Protein AF-A0A8J2H704-F1 (afdb_monomer_lite)

Structure (mmCIF, N/CA/C/O backbone):
data_AF-A0A8J2H704-F1
#
_entry.id   AF-A0A8J2H704-F1
#
loop_
_atom_site.group_PDB
_atom_site.id
_atom_site.type_symbol
_atom_site.label_atom_id
_atom_site.label_alt_id
_atom_site.label_comp_id
_atom_site.label_asym_id
_atom_site.label_entity_id
_atom_site.label_seq_id
_atom_site.pdbx_PDB_ins_code
_atom_site.Cartn_x
_atom_site.Cartn_y
_atom_site.Cartn_z
_atom_site.occupancy
_atom_site.B_iso_or_equiv
_atom_site.auth_seq_id
_atom_site.auth_comp_id
_atom_site.auth_asym_id
_atom_site.auth_atom_id
_atom_site.pdbx_PDB_model_num
ATOM 1 N N . MET A 1 1 ? 38.193 16.620 -7.444 1.00 48.66 1 MET A N 1
ATOM 2 C CA . MET A 1 1 ? 36.865 17.197 -7.125 1.00 48.66 1 MET A CA 1
ATOM 3 C C . MET A 1 1 ? 36.560 18.473 -7.947 1.00 48.66 1 MET A C 1
ATOM 5 O O . MET A 1 1 ? 36.090 19.456 -7.398 1.00 48.66 1 MET A O 1
ATOM 9 N N . ARG A 1 2 ? 36.831 18.498 -9.269 1.00 40.69 2 ARG A N 1
ATOM 10 C CA . ARG A 1 2 ? 36.600 19.681 -10.142 1.00 40.69 2 ARG A CA 1
ATOM 11 C C . ARG A 1 2 ? 35.494 19.491 -11.196 1.00 40.69 2 ARG A C 1
ATOM 13 O O . ARG A 1 2 ? 35.100 20.460 -11.827 1.00 40.69 2 ARG A O 1
ATOM 20 N N . LEU A 1 3 ? 34.965 18.273 -11.357 1.00 42.41 3 LEU A N 1
ATOM 21 C CA . LEU A 1 3 ? 34.006 17.936 -12.423 1.00 42.41 3 LEU A CA 1
ATOM 22 C C . LEU A 1 3 ? 32.519 18.011 -12.025 1.00 42.41 3 LEU A C 1
ATOM 24 O O . LEU A 1 3 ? 31.667 17.954 -12.901 1.00 42.41 3 LEU A O 1
ATOM 28 N N . LEU A 1 4 ? 32.181 18.186 -10.742 1.00 45.59 4 LEU A N 1
ATOM 29 C CA . LEU A 1 4 ? 30.785 18.133 -10.265 1.00 45.59 4 LEU A CA 1
ATOM 30 C C . LEU A 1 4 ? 30.057 19.490 -10.209 1.00 45.59 4 LEU A C 1
ATOM 32 O O . LEU A 1 4 ? 28.922 19.548 -9.756 1.00 45.59 4 LEU A O 1
ATOM 36 N N . ILE A 1 5 ? 30.666 20.588 -10.670 1.00 51.19 5 ILE A N 1
ATOM 37 C CA . ILE A 1 5 ? 30.044 21.926 -10.565 1.00 51.19 5 ILE A CA 1
ATOM 38 C C . ILE A 1 5 ? 29.083 22.220 -11.735 1.00 51.19 5 ILE A C 1
ATOM 40 O O . ILE A 1 5 ? 28.232 23.097 -11.619 1.00 51.19 5 ILE A O 1
ATOM 44 N N . TYR A 1 6 ? 29.159 21.477 -12.843 1.00 49.34 6 TYR A N 1
ATOM 45 C CA . TYR A 1 6 ? 28.438 21.829 -14.074 1.00 49.34 6 TYR A CA 1
ATOM 46 C C . TYR A 1 6 ? 26.993 21.320 -14.179 1.00 49.34 6 TYR A C 1
ATOM 48 O O . TYR A 1 6 ? 26.288 21.747 -15.087 1.00 49.34 6 TYR A O 1
ATOM 56 N N . VAL A 1 7 ? 26.531 20.444 -13.282 1.00 50.34 7 VAL A N 1
ATOM 57 C CA . VAL A 1 7 ? 25.248 19.739 -13.486 1.00 50.34 7 VAL A CA 1
ATOM 58 C C . VAL A 1 7 ? 24.021 20.559 -13.047 1.00 50.34 7 VAL A C 1
ATOM 60 O O . VAL A 1 7 ? 22.924 20.297 -13.520 1.00 50.34 7 VAL A O 1
ATOM 63 N N . GLU A 1 8 ? 24.182 21.611 -12.237 1.00 54.09 8 GLU A N 1
ATOM 64 C CA . GLU A 1 8 ? 23.054 22.431 -11.749 1.00 54.09 8 GLU A CA 1
ATOM 65 C C . GLU A 1 8 ? 23.392 23.930 -11.736 1.00 54.09 8 GLU A C 1
ATOM 67 O O . GLU A 1 8 ? 23.569 24.558 -10.682 1.00 54.09 8 GLU A O 1
ATOM 72 N N . ILE A 1 9 ? 23.539 24.518 -12.925 1.00 53.66 9 ILE A N 1
ATOM 73 C CA . ILE A 1 9 ? 23.702 25.965 -13.088 1.00 53.66 9 ILE A CA 1
ATOM 74 C C . ILE A 1 9 ? 22.567 26.485 -13.973 1.00 53.66 9 ILE A C 1
ATOM 76 O O . ILE A 1 9 ? 22.645 26.404 -15.194 1.00 53.66 9 ILE A O 1
ATOM 80 N N . ASP A 1 10 ? 21.549 27.089 -13.359 1.00 64.56 10 ASP A N 1
ATOM 81 C CA . ASP A 1 10 ? 20.417 27.690 -14.085 1.00 64.56 10 ASP A CA 1
ATOM 82 C C . ASP A 1 10 ? 20.804 29.004 -14.800 1.00 64.56 10 ASP A C 1
ATOM 84 O O . ASP A 1 10 ? 20.076 29.510 -15.652 1.00 64.56 10 ASP A O 1
ATOM 88 N N . SER A 1 11 ? 21.961 29.594 -14.462 1.00 80.75 11 SER A N 1
ATOM 89 C CA . SER A 1 11 ? 22.454 30.844 -15.055 1.00 80.75 11 SER A CA 1
ATOM 90 C C . SER A 1 11 ? 23.978 30.984 -14.994 1.00 80.75 11 SER A C 1
ATOM 92 O O . SER A 1 11 ? 24.595 30.820 -13.939 1.00 80.75 11 SER A O 1
ATOM 94 N N . TYR A 1 12 ? 24.596 31.409 -16.100 1.00 78.94 12 TYR A N 1
ATOM 95 C CA . TYR A 1 12 ? 26.045 31.638 -16.230 1.00 78.94 12 TYR A CA 1
ATOM 96 C C . TYR A 1 12 ? 26.646 32.493 -15.094 1.00 78.94 12 TYR A C 1
ATOM 98 O O . TYR A 1 12 ? 27.690 32.156 -14.531 1.00 78.94 12 TYR A O 1
ATOM 106 N N . LYS A 1 13 ? 25.944 33.557 -14.670 1.00 80.50 13 LYS A N 1
ATOM 107 C CA . LYS A 1 13 ? 26.389 34.429 -13.565 1.00 80.50 13 LYS A CA 1
ATOM 108 C C . LYS A 1 13 ? 26.463 33.690 -12.225 1.00 80.50 13 LYS A C 1
ATOM 110 O O . LYS A 1 13 ? 27.313 34.004 -11.393 1.00 80.50 13 LYS A O 1
ATOM 115 N N . GLN A 1 14 ? 25.584 32.716 -11.999 1.00 75.06 14 GLN A N 1
ATOM 116 C CA . GLN A 1 14 ? 25.578 31.902 -10.784 1.00 75.06 14 GLN A CA 1
ATOM 117 C C . GLN A 1 14 ? 26.750 30.916 -10.781 1.00 75.06 14 GLN A C 1
ATOM 119 O O . GLN A 1 14 ? 27.417 30.769 -9.754 1.00 75.06 14 GLN A O 1
ATOM 124 N N . GLY A 1 15 ? 27.054 30.323 -11.941 1.00 81.00 15 GLY A N 1
ATOM 125 C CA . GLY A 1 15 ? 28.234 29.483 -12.144 1.00 81.00 15 GLY A CA 1
ATOM 126 C C . GLY A 1 15 ? 29.530 30.227 -11.828 1.00 81.00 15 GLY A C 1
ATOM 127 O O . GLY A 1 15 ? 30.323 29.762 -11.012 1.00 81.00 15 GLY A O 1
ATOM 128 N N . GLN A 1 16 ? 29.696 31.438 -12.369 1.00 82.81 16 GLN A N 1
ATOM 129 C CA . GLN A 1 16 ? 30.891 32.257 -12.140 1.00 82.81 16 GLN A CA 1
ATOM 130 C C . GLN A 1 16 ? 31.076 32.633 -10.656 1.00 82.81 16 GLN A C 1
ATOM 132 O O . GLN A 1 16 ? 32.191 32.597 -10.139 1.00 82.81 16 GLN A O 1
ATOM 137 N N . ARG A 1 17 ? 29.987 32.920 -9.925 1.00 79.56 17 ARG A N 1
ATOM 138 C CA . ARG A 1 17 ? 30.045 33.189 -8.473 1.00 79.56 17 ARG A CA 1
ATOM 139 C C . ARG A 1 17 ? 30.435 31.956 -7.659 1.00 79.56 17 ARG A C 1
ATOM 141 O O . ARG A 1 17 ? 31.230 32.076 -6.729 1.00 79.56 17 ARG A O 1
ATOM 148 N N . ARG A 1 18 ? 29.874 30.785 -7.984 1.00 78.56 18 ARG A N 1
ATOM 149 C CA . ARG A 1 18 ? 30.200 29.517 -7.305 1.00 78.56 18 ARG A CA 1
ATOM 150 C C . ARG A 1 18 ? 31.652 29.114 -7.560 1.00 78.56 18 ARG A C 1
ATOM 152 O O . ARG A 1 18 ? 32.345 28.742 -6.619 1.00 78.56 18 ARG A O 1
ATOM 159 N N . LEU A 1 19 ? 32.120 29.283 -8.796 1.00 81.31 19 LEU A N 1
ATOM 160 C CA . LEU A 1 19 ? 33.504 29.031 -9.185 1.00 81.31 19 LEU A CA 1
ATOM 161 C C . LEU A 1 19 ? 34.475 29.951 -8.427 1.00 81.31 19 LEU A C 1
ATOM 163 O O . LEU A 1 19 ? 35.407 29.467 -7.792 1.00 81.31 19 LEU A O 1
ATOM 167 N N . ASN A 1 20 ? 34.215 31.262 -8.402 1.00 81.19 20 ASN A N 1
ATOM 168 C CA . ASN A 1 20 ? 35.071 32.213 -7.686 1.00 81.19 20 ASN A CA 1
ATOM 169 C C . ASN A 1 20 ? 35.098 31.957 -6.171 1.00 81.19 20 ASN A C 1
ATOM 171 O O . ASN A 1 20 ? 36.154 32.099 -5.556 1.00 81.19 20 ASN A O 1
ATOM 175 N N . ARG A 1 21 ? 33.980 31.524 -5.567 1.00 77.75 21 ARG A N 1
ATOM 176 C CA . ARG A 1 21 ? 33.944 31.088 -4.158 1.00 77.75 21 ARG A CA 1
ATOM 177 C C . ARG A 1 21 ? 34.797 29.848 -3.905 1.00 77.75 21 ARG A C 1
ATOM 179 O O . ARG A 1 21 ? 35.508 29.808 -2.906 1.00 77.75 21 ARG A O 1
ATOM 186 N N . ALA A 1 22 ? 34.758 28.865 -4.804 1.00 76.44 22 ALA A N 1
ATOM 187 C CA . ALA A 1 22 ? 35.572 27.657 -4.683 1.00 76.44 22 ALA A CA 1
ATOM 188 C C . ALA A 1 22 ? 37.080 27.955 -4.769 1.00 76.44 22 ALA A C 1
ATOM 190 O O . ALA A 1 22 ? 37.869 27.286 -4.115 1.00 76.44 22 ALA A O 1
ATOM 191 N N . PHE A 1 23 ? 37.486 28.976 -5.532 1.00 75.69 23 PHE A N 1
ATOM 192 C CA . PHE A 1 23 ? 38.891 29.393 -5.615 1.00 75.69 23 PHE A CA 1
ATOM 193 C C . PHE A 1 23 ? 39.360 30.272 -4.449 1.00 75.69 23 PHE A C 1
ATOM 195 O O . PHE A 1 23 ? 40.547 30.284 -4.144 1.00 75.69 23 PHE A O 1
ATOM 202 N N . THR A 1 24 ? 38.456 31.006 -3.795 1.00 78.88 24 THR A N 1
ATOM 203 C CA . THR A 1 24 ? 38.806 31.896 -2.670 1.00 78.88 24 THR A CA 1
ATOM 204 C C . THR A 1 24 ? 38.762 31.204 -1.310 1.00 78.88 24 THR A C 1
ATOM 206 O O . THR A 1 24 ? 39.409 31.660 -0.370 1.00 78.88 24 THR A O 1
ATOM 209 N N . THR A 1 25 ? 38.041 30.091 -1.186 1.00 69.81 25 THR A N 1
ATOM 210 C CA . THR A 1 25 ? 37.968 29.317 0.059 1.00 69.81 25 THR A CA 1
ATOM 211 C C . THR A 1 25 ? 39.109 28.299 0.125 1.00 69.81 25 THR A C 1
ATOM 213 O O . THR A 1 25 ? 38.946 27.128 -0.193 1.00 69.81 25 THR A O 1
ATOM 216 N N . LEU A 1 26 ? 40.295 28.763 0.533 1.00 66.94 26 LEU A N 1
ATOM 217 C CA . LEU A 1 26 ? 41.451 27.898 0.822 1.00 66.94 26 LEU A CA 1
ATOM 218 C C . LEU A 1 26 ? 41.234 27.008 2.062 1.00 66.94 26 LEU A C 1
ATOM 220 O O . LEU A 1 26 ? 41.826 25.936 2.145 1.00 66.94 26 LEU A O 1
ATOM 224 N N . ASP A 1 27 ? 40.346 27.410 2.976 1.00 63.44 27 ASP A N 1
ATOM 225 C CA . ASP A 1 27 ? 39.998 26.656 4.183 1.00 63.44 27 ASP A CA 1
ATOM 226 C C . ASP A 1 27 ? 38.586 26.064 4.074 1.00 63.44 27 ASP A C 1
ATOM 228 O O . ASP A 1 27 ? 37.582 26.703 4.401 1.00 63.44 27 ASP A O 1
ATOM 232 N N . VAL A 1 28 ? 38.502 24.810 3.631 1.00 57.78 28 VAL A N 1
ATOM 233 C CA . VAL A 1 28 ? 37.274 24.012 3.719 1.00 57.78 28 VAL A CA 1
ATOM 234 C C . VAL A 1 28 ? 37.191 23.439 5.133 1.00 57.78 28 VAL A C 1
ATOM 236 O O . VAL A 1 28 ? 37.797 22.413 5.435 1.00 57.78 28 VAL A O 1
ATOM 239 N N . LYS A 1 29 ? 36.457 24.107 6.028 1.00 54.91 29 LYS A N 1
ATOM 240 C CA . LYS A 1 29 ? 36.026 23.484 7.286 1.00 54.91 29 LYS A CA 1
ATOM 241 C C . LYS A 1 29 ? 34.839 22.569 6.991 1.00 54.91 29 LYS A C 1
ATOM 243 O O . LYS A 1 29 ? 33.815 23.046 6.506 1.00 54.91 29 LYS A O 1
ATOM 248 N N . SER A 1 30 ? 34.996 21.274 7.269 1.00 51.47 30 SER A N 1
ATOM 249 C CA . SER A 1 30 ? 33.884 20.318 7.288 1.00 51.47 30 SER A CA 1
ATOM 250 C C . SER A 1 30 ? 32.808 20.826 8.249 1.00 51.47 30 SER A C 1
ATOM 252 O O . SER A 1 30 ? 33.123 21.219 9.371 1.00 51.47 30 SER A O 1
ATOM 254 N N . THR A 1 31 ? 31.558 20.870 7.794 1.00 52.06 31 THR A N 1
ATOM 255 C CA . THR A 1 31 ? 30.388 21.201 8.624 1.00 52.06 31 THR A CA 1
ATOM 256 C C . THR A 1 31 ? 29.777 19.980 9.309 1.00 52.06 31 THR A C 1
ATOM 258 O O . THR A 1 31 ? 28.847 20.146 10.089 1.00 52.06 31 THR A O 1
ATOM 261 N N . ASP A 1 32 ? 30.300 18.783 9.044 1.00 50.22 32 ASP A N 1
ATOM 262 C CA . ASP A 1 32 ? 30.025 17.583 9.834 1.00 50.22 32 ASP A CA 1
ATOM 263 C C . ASP A 1 32 ? 31.172 17.414 10.825 1.00 50.22 32 ASP A C 1
ATOM 265 O O . ASP A 1 32 ? 32.263 17.029 10.411 1.00 50.22 32 ASP A O 1
ATOM 269 N N . ASP A 1 33 ? 30.947 17.807 12.079 1.00 44.31 33 ASP A N 1
ATOM 270 C CA . ASP A 1 33 ? 31.524 17.178 13.275 1.00 44.31 33 ASP A CA 1
ATOM 271 C C . ASP A 1 33 ? 30.999 17.908 14.523 1.00 44.31 33 ASP A C 1
ATOM 273 O O . ASP A 1 33 ? 31.658 18.762 15.124 1.00 44.31 33 ASP A O 1
ATOM 277 N N . GLU A 1 34 ? 29.783 17.556 14.948 1.00 52.72 34 GLU A N 1
ATOM 278 C CA . GLU A 1 34 ? 29.491 17.590 16.377 1.00 52.72 34 GLU A CA 1
ATOM 279 C C . GLU A 1 34 ? 30.074 16.315 16.991 1.00 52.72 34 GLU A C 1
ATOM 281 O O . GLU A 1 34 ? 29.683 15.208 16.631 1.00 52.72 34 GLU A O 1
ATOM 286 N N . SER A 1 35 ? 30.990 16.499 17.944 1.00 58.00 35 SER A N 1
ATOM 287 C CA . SER A 1 35 ? 31.656 15.486 18.778 1.00 58.00 35 SER A CA 1
ATOM 288 C C . SER A 1 35 ? 32.906 14.789 18.211 1.00 58.00 35 SER A C 1
ATOM 290 O O . SER A 1 35 ? 32.912 13.601 17.924 1.00 58.00 35 SER A O 1
ATOM 292 N N . ASN A 1 36 ? 34.045 15.491 18.229 1.00 45.62 36 ASN A N 1
ATOM 293 C CA . ASN A 1 36 ? 35.206 15.007 18.993 1.00 45.62 36 ASN A CA 1
ATOM 294 C C . ASN A 1 36 ? 36.306 16.068 19.132 1.00 45.62 36 ASN A C 1
ATOM 296 O O . ASN A 1 36 ? 36.755 16.683 18.166 1.00 45.62 36 ASN A O 1
ATOM 300 N N . LYS A 1 37 ? 36.764 16.263 20.372 1.00 55.12 37 LYS A N 1
ATOM 301 C CA . LYS A 1 37 ? 37.993 16.993 20.693 1.00 55.12 37 LYS A CA 1
ATOM 302 C C . LYS A 1 37 ? 39.166 16.086 20.331 1.00 55.12 37 LYS A C 1
ATOM 304 O O . LYS A 1 37 ? 39.488 15.220 21.124 1.00 55.12 37 LYS A O 1
ATOM 309 N N . ASP A 1 38 ? 39.693 16.236 19.118 1.00 56.41 38 ASP A N 1
ATOM 310 C CA . ASP A 1 38 ? 41.109 16.037 18.754 1.00 56.41 38 ASP A CA 1
ATOM 311 C C . ASP A 1 38 ? 41.276 16.129 17.229 1.00 56.41 38 ASP A C 1
ATOM 313 O O . ASP A 1 38 ? 41.658 15.191 16.532 1.00 56.41 38 ASP A O 1
ATOM 317 N N . THR A 1 39 ? 41.007 17.309 16.667 1.00 48.31 39 THR A N 1
ATOM 318 C CA . THR A 1 39 ? 41.401 17.611 15.286 1.00 48.31 39 THR A CA 1
ATOM 319 C C . THR A 1 39 ? 42.884 17.967 15.254 1.00 48.31 39 THR A C 1
ATOM 321 O O . THR A 1 39 ? 43.260 19.143 15.185 1.00 48.31 39 THR A O 1
ATOM 324 N N . SER A 1 40 ? 43.749 16.953 15.282 1.00 57.00 40 SER A N 1
ATOM 325 C CA . SER A 1 40 ? 45.071 17.122 14.684 1.00 57.00 40 SER A CA 1
ATOM 326 C C . SER A 1 40 ? 44.843 17.454 13.205 1.00 57.00 40 SER A C 1
ATOM 328 O O . SER A 1 40 ? 44.145 16.744 12.483 1.00 57.00 40 SER A O 1
ATOM 330 N N . ARG A 1 41 ? 45.316 18.627 12.774 1.00 51.97 41 ARG A N 1
ATOM 331 C CA . ARG A 1 41 ? 45.163 19.103 11.395 1.00 51.97 41 ARG A CA 1
ATOM 332 C C . ARG A 1 41 ? 45.878 18.125 10.463 1.00 51.97 41 ARG A C 1
ATOM 334 O O . ARG A 1 41 ? 47.086 18.246 10.267 1.00 51.97 41 ARG A O 1
ATOM 341 N N . VAL A 1 42 ? 45.150 17.174 9.883 1.00 58.19 42 VAL A N 1
ATOM 342 C CA . VAL A 1 42 ? 45.677 16.327 8.812 1.00 58.19 42 VAL A CA 1
ATOM 343 C C . VAL A 1 42 ? 45.899 17.238 7.611 1.00 58.19 42 VAL A C 1
ATOM 345 O O . VAL A 1 42 ? 44.960 17.629 6.919 1.00 58.19 42 VAL A O 1
ATOM 348 N N . LYS A 1 43 ? 47.152 17.656 7.402 1.00 63.09 43 LYS A N 1
ATOM 349 C CA . LYS A 1 43 ? 47.522 18.392 6.195 1.00 63.09 43 LYS A CA 1
ATOM 350 C C . LYS A 1 43 ? 47.282 17.467 4.999 1.00 63.09 43 LYS A C 1
ATOM 352 O O . LYS A 1 43 ? 47.708 16.311 5.053 1.00 63.09 43 LYS A O 1
ATOM 357 N N . PRO A 1 44 ? 46.617 17.941 3.934 1.00 58.25 44 PRO A N 1
ATOM 358 C CA . PRO A 1 44 ? 46.403 17.135 2.743 1.00 58.25 44 PRO A CA 1
ATOM 359 C C . PRO A 1 44 ? 47.758 16.654 2.217 1.00 58.25 44 PRO A C 1
ATOM 361 O O . PRO A 1 44 ? 48.664 17.458 1.987 1.00 58.25 44 PRO A O 1
ATOM 364 N N . LYS A 1 45 ? 47.908 15.334 2.066 1.00 76.50 45 LYS A N 1
ATOM 365 C CA . LYS A 1 45 ? 49.103 14.737 1.472 1.00 76.50 45 LYS A CA 1
ATOM 366 C C . LYS A 1 45 ? 49.120 15.122 -0.006 1.00 76.50 45 LYS A C 1
ATOM 368 O O . LYS A 1 45 ? 48.327 14.611 -0.793 1.00 76.50 45 LYS A O 1
ATOM 373 N N . ILE A 1 46 ? 49.987 16.063 -0.366 1.00 77.38 46 ILE A N 1
ATOM 374 C CA . ILE A 1 46 ? 50.238 16.419 -1.762 1.00 77.38 46 ILE A CA 1
ATOM 375 C C . ILE A 1 46 ? 51.073 15.279 -2.342 1.00 77.38 46 ILE A C 1
ATOM 377 O O . ILE A 1 46 ? 52.258 15.167 -2.040 1.00 77.38 46 ILE A O 1
ATOM 381 N N . LEU A 1 47 ? 50.426 14.398 -3.102 1.00 75.31 47 LEU A N 1
ATOM 382 C CA . LEU A 1 47 ? 51.106 13.311 -3.798 1.00 75.31 47 LEU A CA 1
ATOM 383 C C . LEU A 1 47 ? 51.905 13.884 -4.967 1.00 75.31 47 LEU A C 1
ATOM 385 O O . LEU A 1 47 ? 51.423 14.738 -5.714 1.00 75.31 47 LEU A O 1
ATOM 389 N N . SER A 1 48 ? 53.136 13.411 -5.116 1.00 87.94 48 SER A N 1
ATOM 390 C CA . SER A 1 48 ? 53.959 13.725 -6.281 1.00 87.94 48 SER A CA 1
ATOM 391 C C . SER A 1 48 ? 53.395 13.050 -7.537 1.00 87.94 48 SER A C 1
ATOM 393 O O . SER A 1 48 ? 52.743 12.009 -7.454 1.00 87.94 48 SER A O 1
ATOM 395 N N . ASN A 1 49 ? 53.683 13.595 -8.724 1.00 81.75 49 ASN A N 1
ATOM 396 C CA . ASN A 1 49 ? 53.225 13.008 -9.995 1.00 81.75 49 ASN A CA 1
ATOM 397 C C . ASN A 1 49 ? 53.635 11.529 -10.159 1.00 81.75 49 ASN A C 1
ATOM 399 O O . ASN A 1 49 ? 52.927 10.763 -10.804 1.00 81.75 49 ASN A O 1
ATOM 403 N N . VAL A 1 50 ? 54.750 11.121 -9.544 1.00 87.81 50 VAL A N 1
ATOM 404 C CA . VAL A 1 50 ? 55.247 9.736 -9.559 1.00 87.81 50 VAL A CA 1
ATOM 405 C C . VAL A 1 50 ? 54.390 8.814 -8.684 1.00 87.81 50 VAL A C 1
ATOM 407 O O . VAL A 1 50 ? 54.120 7.678 -9.066 1.00 87.81 50 VAL A O 1
ATOM 410 N N . GLU A 1 51 ? 53.930 9.291 -7.526 1.00 84.88 51 GLU A N 1
ATOM 411 C CA . GLU A 1 51 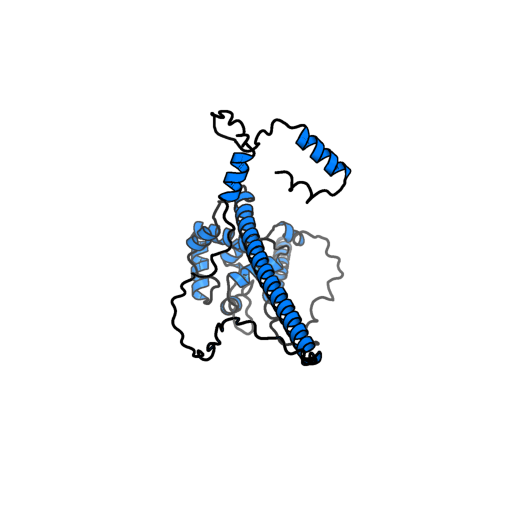? 53.025 8.533 -6.651 1.00 84.88 51 GLU A CA 1
ATOM 412 C C . GLU A 1 51 ? 51.627 8.411 -7.265 1.00 84.88 51 GLU A C 1
ATOM 414 O O . GLU A 1 51 ? 51.026 7.345 -7.196 1.00 84.88 51 GLU A O 1
ATOM 419 N N . VAL A 1 52 ? 51.145 9.459 -7.944 1.00 79.88 52 VAL A N 1
ATOM 420 C CA . VAL A 1 52 ? 49.856 9.426 -8.656 1.00 79.88 52 VAL A CA 1
ATOM 421 C C . VAL A 1 52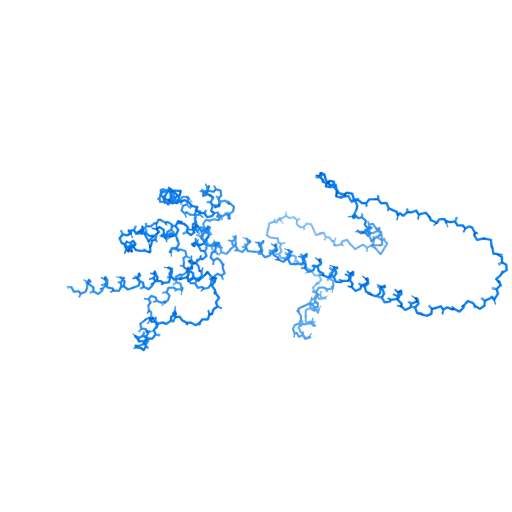 ? 49.875 8.412 -9.803 1.00 79.88 52 VAL A C 1
ATOM 423 O O . VAL A 1 52 ? 48.900 7.688 -9.987 1.00 79.88 52 VAL A O 1
ATOM 426 N N . ALA A 1 53 ? 50.979 8.324 -10.554 1.00 79.75 53 ALA A N 1
ATOM 427 C CA . ALA A 1 53 ? 51.137 7.325 -11.611 1.00 79.75 53 ALA A CA 1
ATOM 428 C C . ALA A 1 53 ? 51.148 5.893 -11.047 1.00 79.75 53 ALA A C 1
ATOM 430 O O . ALA A 1 53 ? 50.455 5.029 -11.571 1.00 79.75 53 ALA A O 1
ATOM 431 N N . LYS A 1 54 ? 51.846 5.660 -9.926 1.00 84.62 54 LYS A N 1
ATOM 432 C CA . LYS A 1 54 ? 51.827 4.361 -9.232 1.00 84.62 54 LYS A CA 1
ATOM 433 C C . LYS A 1 54 ? 50.439 3.971 -8.731 1.00 84.62 54 LYS A C 1
ATOM 435 O O . LYS A 1 54 ? 50.057 2.812 -8.871 1.00 84.62 54 LYS A O 1
ATOM 440 N N . ASP A 1 55 ? 49.695 4.916 -8.162 1.00 79.81 55 ASP A N 1
ATOM 441 C CA . ASP A 1 55 ? 48.333 4.650 -7.696 1.00 79.81 55 ASP A CA 1
ATOM 442 C C . ASP A 1 55 ? 47.403 4.343 -8.878 1.00 79.81 55 ASP A C 1
ATOM 444 O O . ASP A 1 55 ? 46.617 3.402 -8.800 1.00 79.81 55 ASP A O 1
ATOM 448 N N . LEU A 1 56 ? 47.534 5.056 -10.001 1.00 76.38 56 LEU A N 1
ATOM 449 C CA . LEU A 1 56 ? 46.776 4.779 -11.226 1.00 76.38 56 LEU A CA 1
ATOM 450 C C . LEU A 1 56 ? 47.113 3.412 -11.835 1.00 76.38 56 LEU A C 1
ATOM 452 O O . LEU A 1 56 ? 46.195 2.695 -12.223 1.00 76.38 56 LEU A O 1
ATOM 456 N N . ASP A 1 57 ? 48.388 3.022 -11.853 1.00 77.12 57 ASP A N 1
ATOM 457 C CA . ASP A 1 57 ? 48.823 1.710 -12.349 1.00 77.12 57 ASP A CA 1
ATOM 458 C C . ASP A 1 57 ? 48.397 0.560 -11.417 1.00 77.12 57 ASP A C 1
ATOM 460 O O . ASP A 1 57 ? 48.202 -0.572 -11.863 1.00 77.12 57 ASP A O 1
ATOM 464 N N . SER A 1 58 ? 48.207 0.838 -10.120 1.00 75.88 58 SER A N 1
ATOM 465 C CA . SER A 1 58 ? 47.685 -0.137 -9.150 1.00 75.88 58 SER A CA 1
ATOM 466 C C . SER A 1 58 ? 46.182 -0.400 -9.307 1.00 75.88 58 SER A C 1
ATOM 468 O O . SER A 1 58 ? 45.685 -1.458 -8.907 1.00 75.88 58 SER A O 1
ATOM 470 N N . ILE A 1 59 ? 45.456 0.528 -9.938 1.00 70.62 59 ILE A N 1
ATOM 471 C CA . ILE A 1 59 ? 44.049 0.363 -10.296 1.00 70.62 59 ILE A CA 1
ATOM 472 C C . ILE A 1 59 ? 44.004 -0.397 -11.626 1.00 70.62 59 ILE A C 1
ATOM 474 O O . ILE A 1 59 ? 43.799 0.165 -12.701 1.00 70.62 59 ILE A O 1
ATOM 478 N N . LEU A 1 60 ? 44.205 -1.715 -11.555 1.00 61.91 60 LEU A N 1
ATOM 479 C CA . LEU A 1 60 ? 43.947 -2.607 -12.684 1.00 61.91 60 LEU A CA 1
ATOM 480 C C . LEU A 1 60 ? 42.524 -2.359 -13.219 1.00 61.91 60 LEU A C 1
ATOM 482 O O . LEU A 1 60 ? 41.584 -2.237 -12.423 1.00 61.91 60 LEU A O 1
ATOM 486 N N . PRO A 1 61 ? 42.317 -2.325 -14.549 1.00 54.19 61 PRO A N 1
ATOM 487 C CA . PRO A 1 61 ? 40.979 -2.208 -15.104 1.00 54.19 61 PRO A CA 1
ATOM 488 C C . PRO A 1 61 ? 40.136 -3.374 -14.581 1.00 54.19 61 PRO A C 1
ATOM 490 O O . PRO A 1 61 ? 40.508 -4.537 -14.735 1.00 54.19 61 PRO A O 1
ATOM 493 N N . MET A 1 62 ? 38.978 -3.065 -13.988 1.00 45.94 62 MET A N 1
ATOM 494 C CA . MET A 1 62 ? 37.944 -4.015 -13.541 1.00 45.94 62 MET A CA 1
ATOM 495 C C . MET A 1 62 ? 37.303 -4.810 -14.706 1.00 45.94 62 MET A C 1
ATOM 497 O O . MET A 1 62 ? 36.116 -5.122 -14.706 1.00 45.94 62 MET A O 1
ATOM 501 N N . GLN A 1 63 ? 38.071 -5.153 -15.735 1.00 57.19 63 GLN A N 1
ATOM 502 C CA . GLN A 1 63 ? 37.664 -5.952 -16.876 1.00 57.19 63 GLN A CA 1
ATOM 503 C C . GLN A 1 63 ? 38.321 -7.326 -16.785 1.00 57.19 63 GLN A C 1
ATOM 505 O O . GLN A 1 63 ? 39.298 -7.593 -17.476 1.00 57.19 63 GLN A O 1
ATOM 510 N N . LYS A 1 64 ? 37.791 -8.180 -15.903 1.00 53.62 64 LYS A N 1
ATOM 511 C CA . LYS A 1 64 ? 37.800 -9.655 -15.991 1.00 53.62 64 LYS A CA 1
ATOM 512 C C . LYS A 1 64 ? 37.170 -10.222 -14.718 1.00 53.62 64 LYS A C 1
ATOM 514 O O . LYS A 1 64 ? 37.861 -10.617 -13.792 1.00 53.62 64 LYS A O 1
ATOM 519 N N . ASN A 1 65 ? 35.840 -10.256 -14.677 1.00 49.75 65 ASN A N 1
ATOM 520 C CA . ASN A 1 65 ? 35.117 -11.210 -13.835 1.00 49.75 65 ASN A CA 1
ATOM 521 C C . ASN A 1 65 ? 33.721 -11.475 -14.411 1.00 49.75 65 ASN A C 1
ATOM 523 O O . ASN A 1 65 ? 32.695 -11.162 -13.820 1.00 49.75 65 ASN A O 1
ATOM 527 N N . THR A 1 66 ? 33.693 -12.051 -15.613 1.00 48.03 66 THR A N 1
ATOM 528 C CA . THR A 1 66 ? 32.474 -12.608 -16.225 1.00 48.03 66 THR A CA 1
ATOM 529 C C . THR A 1 66 ? 32.459 -14.134 -16.269 1.00 48.03 66 THR A C 1
ATOM 531 O O . THR A 1 66 ? 31.515 -14.702 -16.797 1.00 48.03 66 THR A O 1
ATOM 534 N N . ASN A 1 67 ? 33.434 -14.817 -15.660 1.00 53.31 67 ASN A N 1
ATOM 535 C CA . ASN A 1 67 ? 33.479 -16.280 -15.621 1.00 53.31 67 ASN A CA 1
ATOM 536 C C . ASN A 1 67 ? 33.750 -16.792 -14.201 1.00 53.31 67 ASN A C 1
ATOM 538 O O . ASN A 1 67 ? 34.825 -17.319 -13.954 1.00 53.31 67 ASN A O 1
ATOM 542 N N . GLN A 1 68 ? 32.797 -16.629 -13.276 1.00 48.56 68 GLN A N 1
ATOM 543 C CA . GLN A 1 68 ? 32.643 -17.487 -12.086 1.00 48.56 68 GLN A CA 1
ATOM 544 C C . GLN A 1 68 ? 31.370 -17.099 -11.313 1.00 48.56 68 GLN A C 1
ATOM 546 O O . GLN A 1 68 ? 31.406 -16.499 -10.246 1.00 48.56 68 GLN A O 1
ATOM 551 N N . ILE A 1 69 ? 30.207 -17.457 -11.859 1.00 40.22 69 ILE A N 1
ATOM 552 C CA . ILE A 1 69 ? 29.031 -17.726 -11.028 1.00 40.22 69 ILE A CA 1
ATOM 553 C C . ILE A 1 69 ? 28.679 -19.192 -11.259 1.00 40.22 69 ILE A C 1
ATOM 555 O O . ILE A 1 69 ? 28.086 -19.584 -12.263 1.00 40.22 69 ILE A O 1
ATOM 559 N N . SER A 1 70 ? 29.126 -20.010 -10.317 1.00 47.84 70 SER A N 1
ATOM 560 C CA . SER A 1 70 ? 28.708 -21.384 -10.104 1.00 47.84 70 SER A CA 1
ATOM 561 C C . SER A 1 70 ? 27.236 -21.404 -9.683 1.00 47.84 70 SER A C 1
ATOM 563 O O . SER A 1 70 ? 26.907 -21.306 -8.505 1.00 47.84 70 SER A O 1
ATOM 565 N N . ILE A 1 71 ? 26.328 -21.566 -10.649 1.00 38.12 71 ILE A N 1
ATOM 566 C CA . ILE A 1 71 ? 24.979 -22.063 -10.358 1.00 38.12 71 ILE A CA 1
ATOM 567 C C . ILE A 1 71 ? 25.032 -23.583 -10.443 1.00 38.12 71 ILE A C 1
ATOM 569 O O . ILE A 1 71 ? 24.976 -24.188 -11.513 1.00 38.12 71 ILE A O 1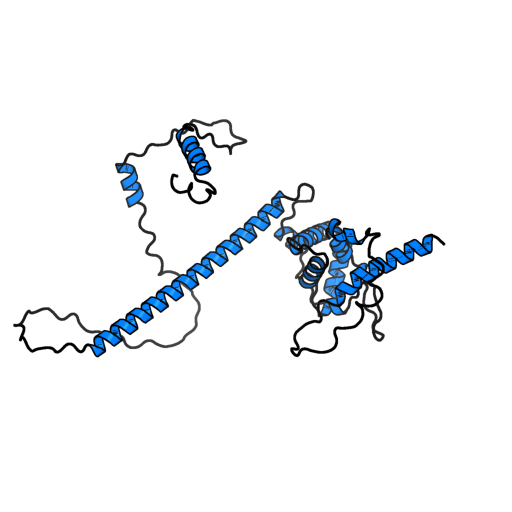
ATOM 573 N N . SER A 1 72 ? 25.123 -24.206 -9.274 1.00 47.78 72 SER A N 1
ATOM 574 C CA . SER A 1 72 ? 24.654 -25.563 -9.070 1.00 47.78 72 SER A CA 1
ATOM 575 C C . SER A 1 72 ? 23.125 -25.561 -9.151 1.00 47.78 72 SER A C 1
ATOM 577 O O . SER A 1 72 ? 22.435 -25.184 -8.209 1.00 47.78 72 SER A O 1
ATOM 579 N N . ARG A 1 73 ? 22.565 -26.003 -10.279 1.00 39.59 73 ARG A N 1
ATOM 580 C CA . ARG A 1 73 ? 21.309 -26.767 -10.294 1.00 39.59 73 ARG A CA 1
ATOM 581 C C . ARG A 1 73 ? 21.096 -27.415 -11.654 1.00 39.59 73 ARG A C 1
ATOM 583 O O . ARG A 1 73 ? 21.175 -26.785 -12.699 1.00 39.59 73 ARG A O 1
ATOM 590 N N . LYS A 1 74 ? 20.887 -28.725 -11.568 1.00 46.06 74 LYS A N 1
ATOM 591 C CA . LYS A 1 74 ? 20.584 -29.664 -12.638 1.00 46.06 74 LYS A CA 1
ATOM 592 C C . LYS A 1 74 ? 19.403 -29.158 -13.457 1.00 46.06 74 LYS A C 1
ATOM 594 O O . LYS A 1 74 ? 18.320 -29.051 -12.906 1.00 46.06 74 LYS A O 1
ATOM 599 N N . GLU A 1 75 ? 19.600 -29.004 -14.756 1.00 39.19 75 GLU A N 1
ATOM 600 C CA . GLU A 1 75 ? 18.629 -29.445 -15.751 1.00 39.19 75 GLU A CA 1
ATOM 601 C C . GLU A 1 75 ? 19.354 -29.668 -17.079 1.00 39.19 75 GLU A C 1
ATOM 603 O O . GLU A 1 75 ? 20.076 -28.820 -17.599 1.00 39.19 75 GLU A O 1
ATOM 608 N N . LYS A 1 76 ? 19.242 -30.906 -17.558 1.00 48.66 76 LYS A N 1
ATOM 609 C CA . LYS A 1 76 ? 19.761 -31.370 -18.837 1.00 48.66 76 LYS A CA 1
ATOM 610 C C . LYS A 1 76 ? 18.950 -30.694 -19.940 1.00 48.66 76 LYS A C 1
ATOM 612 O O . LYS A 1 76 ? 17.742 -30.885 -19.976 1.00 48.66 76 LYS A O 1
ATOM 617 N N . CYS A 1 77 ? 19.604 -30.052 -20.902 1.00 32.88 77 CYS A N 1
ATOM 618 C CA . CYS A 1 77 ? 19.136 -30.141 -22.279 1.00 32.88 77 CYS A CA 1
ATOM 619 C C . CYS A 1 77 ? 20.307 -30.002 -23.255 1.00 32.88 77 CYS A C 1
ATOM 621 O O . CYS A 1 77 ? 21.038 -29.019 -23.295 1.00 32.88 77 CYS A O 1
ATOM 623 N N . SER A 1 78 ? 20.491 -31.095 -23.977 1.00 43.16 78 SER A N 1
ATOM 624 C CA . SER A 1 78 ? 21.314 -31.341 -25.150 1.00 43.16 78 SER A CA 1
ATOM 625 C C . SER A 1 78 ? 21.389 -30.175 -26.134 1.00 43.16 78 SER A C 1
ATOM 627 O O . SER A 1 78 ? 20.349 -29.715 -26.588 1.00 43.16 78 SER A O 1
ATOM 629 N N . LEU A 1 79 ? 22.617 -29.796 -26.518 1.00 39.62 79 LEU A N 1
ATOM 630 C CA . LEU A 1 79 ? 23.070 -29.550 -27.902 1.00 39.62 79 LEU A CA 1
ATOM 631 C C . LEU A 1 79 ? 24.549 -29.104 -27.899 1.00 39.62 79 LEU A C 1
ATOM 633 O O . LEU A 1 79 ? 24.887 -27.929 -27.978 1.00 39.62 79 LEU A O 1
ATOM 637 N N . LYS A 1 80 ? 25.453 -30.087 -27.808 1.00 42.41 80 LYS A N 1
ATOM 638 C CA . LYS A 1 80 ? 26.839 -29.985 -28.286 1.00 42.41 80 LYS A CA 1
ATOM 639 C C . LYS A 1 80 ? 26.947 -30.852 -29.537 1.00 42.41 80 LYS A C 1
ATOM 641 O O . LYS A 1 80 ? 26.801 -32.065 -29.411 1.00 42.41 80 LYS A O 1
ATOM 646 N N . LYS A 1 81 ? 27.246 -30.253 -30.693 1.00 43.06 81 LYS A N 1
ATOM 647 C CA . LYS A 1 81 ? 28.215 -30.763 -31.686 1.00 43.06 81 LYS A CA 1
ATOM 648 C C . LYS A 1 81 ? 28.211 -29.890 -32.943 1.00 43.06 81 LYS A C 1
ATOM 650 O O . LYS A 1 81 ? 27.257 -29.940 -33.709 1.00 43.06 81 LYS A O 1
ATOM 655 N N . LYS A 1 82 ? 29.319 -29.169 -33.138 1.00 42.50 82 LYS A N 1
ATOM 656 C CA . LYS A 1 82 ? 30.129 -29.049 -34.369 1.00 42.50 82 LYS A CA 1
ATOM 657 C C . LYS A 1 82 ? 30.791 -27.669 -34.421 1.00 42.50 82 LYS A C 1
ATOM 659 O O . LYS A 1 82 ? 30.259 -26.728 -34.990 1.00 42.50 82 LYS A O 1
ATOM 664 N N . LEU A 1 83 ? 31.967 -27.590 -33.812 1.00 38.25 83 LEU A N 1
ATOM 665 C CA . LEU A 1 83 ? 33.034 -26.687 -34.229 1.00 38.25 83 LEU A CA 1
ATOM 666 C C . LEU A 1 83 ? 34.296 -27.551 -34.213 1.00 38.25 83 LEU A C 1
ATOM 668 O O . LEU A 1 83 ? 34.924 -27.735 -33.175 1.00 38.25 83 LEU A O 1
ATOM 672 N N . ASN A 1 84 ? 34.532 -28.201 -35.350 1.00 37.03 84 ASN A N 1
ATOM 673 C CA . ASN A 1 84 ? 35.848 -28.686 -35.750 1.00 37.03 84 ASN A CA 1
ATOM 674 C C . ASN A 1 84 ? 36.525 -27.468 -36.402 1.00 37.03 84 ASN A C 1
ATOM 676 O O . ASN A 1 84 ? 35.855 -26.730 -37.119 1.00 37.03 84 ASN A O 1
ATOM 680 N N . ASN A 1 85 ? 37.694 -27.066 -35.907 1.00 47.03 85 ASN A N 1
ATOM 681 C CA . ASN A 1 85 ? 38.992 -27.445 -36.474 1.00 47.03 85 ASN A CA 1
ATOM 682 C C . ASN A 1 85 ? 39.081 -27.083 -37.956 1.00 47.03 85 ASN A C 1
ATOM 684 O O . ASN A 1 85 ? 38.597 -27.853 -38.769 1.00 47.03 85 ASN A O 1
ATOM 688 N N . ASP A 1 86 ? 39.726 -25.951 -38.226 1.00 42.25 86 ASP A N 1
ATOM 689 C CA . ASP A 1 86 ? 40.643 -25.732 -39.349 1.00 42.25 86 ASP A CA 1
ATOM 690 C C . ASP A 1 86 ? 41.707 -24.770 -38.793 1.00 42.25 86 ASP A C 1
ATOM 692 O O . ASP A 1 86 ? 41.409 -23.656 -38.364 1.00 42.25 86 ASP A O 1
ATOM 696 N N . GLU A 1 87 ? 42.815 -25.321 -38.307 1.00 43.44 87 GLU A N 1
ATOM 697 C CA . GLU A 1 87 ? 44.053 -25.511 -39.070 1.00 43.44 87 GLU A CA 1
ATOM 698 C C . GLU A 1 87 ? 44.773 -24.193 -39.367 1.00 43.44 87 GLU A C 1
ATOM 700 O O . GLU A 1 87 ? 44.612 -23.529 -40.385 1.00 43.44 87 GLU A O 1
ATOM 705 N N . SER A 1 88 ? 45.645 -23.871 -38.413 1.00 52.94 88 SER A N 1
ATOM 706 C CA . SER A 1 88 ? 46.904 -23.182 -38.640 1.00 52.94 88 SER A CA 1
ATOM 707 C C . SER A 1 88 ? 47.708 -23.960 -39.687 1.00 52.94 88 SER A C 1
ATOM 709 O O . SER A 1 88 ? 48.345 -24.956 -39.344 1.00 52.94 88 SER A O 1
ATOM 711 N N . GLN A 1 89 ? 47.689 -23.512 -40.943 1.00 48.16 89 GLN A N 1
ATOM 712 C CA . GLN A 1 89 ? 48.666 -23.925 -41.947 1.00 48.16 89 GLN A CA 1
ATOM 713 C C . GLN A 1 89 ? 49.632 -22.785 -42.268 1.00 48.16 89 GLN A C 1
ATOM 715 O O . GLN A 1 89 ? 49.287 -21.607 -42.319 1.00 48.16 89 GLN A O 1
ATOM 720 N N . ASN A 1 90 ? 50.885 -23.198 -42.384 1.00 44.00 90 ASN A N 1
ATOM 721 C CA . ASN A 1 90 ? 52.087 -22.394 -42.420 1.00 44.00 90 ASN A CA 1
ATOM 722 C C . ASN A 1 90 ? 52.216 -21.606 -43.728 1.00 44.00 90 ASN A C 1
ATOM 724 O O . ASN A 1 90 ? 52.120 -22.170 -44.816 1.00 44.00 90 ASN A O 1
ATOM 728 N N . ASN A 1 91 ? 52.544 -20.320 -43.606 1.00 45.06 91 ASN A N 1
ATOM 729 C CA . ASN A 1 91 ? 52.908 -19.456 -44.723 1.00 45.06 91 ASN A CA 1
ATOM 730 C C . ASN A 1 91 ? 54.256 -19.895 -45.317 1.00 45.06 91 ASN A C 1
ATOM 732 O O . ASN A 1 91 ? 55.314 -19.502 -44.828 1.00 45.06 91 ASN A O 1
ATOM 736 N N . THR A 1 92 ? 54.215 -20.684 -46.389 1.00 48.09 92 THR A N 1
ATOM 737 C CA . THR A 1 92 ? 55.281 -20.706 -47.398 1.00 48.09 92 THR A CA 1
ATOM 738 C C . THR A 1 92 ? 54.793 -19.837 -48.549 1.00 48.09 92 THR A C 1
ATOM 740 O O . THR A 1 92 ? 53.835 -20.196 -49.228 1.00 48.09 92 THR A O 1
ATOM 743 N N . LEU A 1 93 ? 55.402 -18.659 -48.709 1.00 53.12 93 LEU A N 1
ATOM 744 C CA . LEU A 1 93 ? 55.123 -17.711 -49.790 1.00 53.12 93 LEU A CA 1
ATOM 745 C C . LEU A 1 93 ? 55.571 -18.321 -51.124 1.00 53.12 93 LEU A C 1
ATOM 747 O O . LEU A 1 93 ? 56.730 -18.199 -51.517 1.00 53.12 93 LEU A O 1
ATOM 751 N N . GLY A 1 94 ? 54.651 -19.024 -51.783 1.00 53.28 94 GLY A N 1
ATOM 752 C CA . GLY A 1 94 ? 54.753 -19.339 -53.204 1.00 53.28 94 GLY A CA 1
ATOM 753 C C . GLY A 1 94 ? 54.489 -18.095 -54.067 1.00 53.28 94 GLY A C 1
ATOM 754 O O . GLY A 1 94 ? 53.938 -17.113 -53.559 1.00 53.28 94 GLY A O 1
ATOM 755 N N . PRO A 1 95 ? 54.891 -18.113 -55.351 1.00 56.41 95 PRO A N 1
ATOM 756 C CA . PRO A 1 95 ? 54.648 -17.018 -56.282 1.00 56.41 95 PRO A CA 1
ATOM 757 C C . PRO A 1 95 ? 53.146 -16.752 -56.372 1.00 56.41 95 PRO A C 1
ATOM 759 O O . PRO A 1 95 ? 52.363 -17.676 -56.581 1.00 56.41 95 PRO A O 1
ATOM 762 N N . ILE A 1 96 ? 52.758 -15.497 -56.164 1.00 55.91 96 ILE A N 1
ATOM 763 C CA . ILE A 1 96 ? 51.383 -15.043 -56.339 1.00 55.91 96 ILE A CA 1
ATOM 764 C C . ILE A 1 96 ? 51.127 -15.062 -57.846 1.00 55.91 96 ILE A C 1
ATOM 766 O O . ILE A 1 96 ? 51.606 -14.184 -58.560 1.00 55.91 96 ILE A O 1
ATOM 770 N N . ASP A 1 97 ? 50.426 -16.089 -58.324 1.00 60.16 97 ASP A N 1
ATOM 771 C CA . ASP A 1 97 ? 49.800 -16.038 -59.639 1.00 60.16 97 ASP A CA 1
ATOM 772 C C . ASP A 1 97 ? 48.735 -14.935 -59.588 1.00 60.16 97 ASP A C 1
ATOM 774 O O . ASP A 1 97 ? 47.767 -15.017 -58.831 1.00 60.16 97 ASP A O 1
ATOM 778 N N . GLU A 1 98 ? 48.943 -13.880 -60.378 1.00 61.56 98 GLU A N 1
ATOM 779 C CA . GLU A 1 98 ? 48.003 -12.779 -60.621 1.00 61.56 98 GLU A CA 1
ATOM 780 C C . GLU A 1 98 ? 46.805 -13.271 -61.455 1.00 61.56 98 GLU A C 1
ATOM 782 O O . GLU A 1 98 ? 46.500 -12.750 -62.526 1.00 61.56 98 GLU A O 1
ATOM 787 N N . SER A 1 99 ? 46.123 -14.325 -61.003 1.00 62.28 99 SER A N 1
ATOM 788 C CA . SER A 1 99 ? 44.809 -14.656 -61.535 1.00 62.28 99 SER A CA 1
ATOM 789 C C . SER A 1 99 ? 43.808 -13.675 -60.939 1.00 62.28 99 SER A C 1
ATOM 791 O O . SER A 1 99 ? 43.631 -13.652 -59.722 1.00 62.28 99 SER A O 1
ATOM 793 N N . ASP A 1 100 ? 43.185 -12.874 -61.803 1.00 63.38 100 ASP A N 1
ATOM 794 C CA . ASP A 1 100 ? 42.132 -11.904 -61.498 1.00 63.38 100 ASP A CA 1
ATOM 795 C C . ASP A 1 100 ? 40.985 -12.543 -60.689 1.00 63.38 100 ASP A C 1
ATOM 797 O O . ASP A 1 100 ? 39.966 -12.981 -61.231 1.00 63.38 100 ASP A O 1
ATOM 801 N N . GLU A 1 101 ? 41.136 -12.612 -59.365 1.00 67.50 101 GLU A N 1
ATOM 802 C CA . GLU A 1 101 ? 40.059 -12.966 -58.450 1.00 67.50 101 GLU A CA 1
ATOM 803 C C . GLU A 1 101 ? 39.044 -11.822 -58.455 1.00 67.50 101 GLU A C 1
ATOM 805 O O . GLU A 1 101 ? 39.159 -10.819 -57.745 1.00 67.50 101 GLU A O 1
ATOM 810 N N . VAL A 1 102 ? 38.031 -11.965 -59.308 1.00 75.94 102 VAL A N 1
ATOM 811 C CA . VAL A 1 102 ? 36.871 -11.079 -59.343 1.00 75.94 102 VAL A CA 1
ATOM 812 C C . VAL A 1 102 ? 36.150 -11.194 -58.001 1.00 75.94 102 VAL A C 1
ATOM 814 O O . VAL A 1 102 ? 35.387 -12.128 -57.757 1.00 75.94 102 VAL A O 1
ATOM 817 N N . LEU A 1 103 ? 36.415 -10.237 -57.111 1.00 79.00 103 LEU A N 1
ATOM 818 C CA . LEU A 1 103 ? 35.742 -10.103 -55.824 1.00 79.00 103 LEU A CA 1
ATOM 819 C C . LEU A 1 103 ? 34.220 -10.062 -56.023 1.00 79.00 103 LEU A C 1
ATOM 821 O O . LEU A 1 103 ? 33.680 -9.140 -56.638 1.00 79.00 103 LEU A O 1
ATOM 825 N N . ASP A 1 104 ? 33.517 -11.044 -55.457 1.00 88.12 104 ASP A N 1
ATOM 826 C CA . ASP A 1 104 ? 32.057 -11.068 -55.438 1.00 88.12 104 ASP A CA 1
ATOM 827 C C . ASP A 1 104 ? 31.515 -10.016 -54.456 1.00 88.12 104 ASP A C 1
ATOM 829 O O . ASP A 1 104 ? 31.368 -10.232 -53.246 1.00 88.12 104 ASP A O 1
ATOM 833 N N . PHE A 1 105 ? 31.193 -8.846 -55.005 1.00 92.44 105 PHE A N 1
ATOM 834 C CA . PHE A 1 105 ? 30.605 -7.726 -54.276 1.00 92.44 105 PHE A CA 1
ATOM 835 C C . PHE A 1 105 ? 29.295 -8.088 -53.561 1.00 92.44 105 PHE A C 1
ATOM 837 O O . PHE A 1 105 ? 28.969 -7.473 -52.539 1.00 92.44 105 PHE A O 1
ATOM 844 N N . GLN A 1 106 ? 28.545 -9.080 -54.051 1.00 94.31 106 GLN A N 1
ATOM 845 C CA . GLN A 1 106 ? 27.269 -9.456 -53.451 1.00 94.31 106 GLN A CA 1
ATOM 846 C C . GLN A 1 106 ? 27.477 -10.174 -52.114 1.00 94.31 106 GLN A C 1
ATOM 848 O O . GLN A 1 106 ? 26.811 -9.849 -51.125 1.00 94.31 106 GLN A O 1
ATOM 853 N N . SER A 1 107 ? 28.447 -11.087 -52.053 1.00 92.06 107 SER A N 1
ATOM 854 C CA . SER A 1 107 ? 28.838 -11.765 -50.813 1.00 92.06 107 SER A CA 1
ATOM 855 C C . SER A 1 107 ? 29.358 -10.782 -49.760 1.00 92.06 107 SER A C 1
ATOM 857 O O . SER A 1 107 ? 28.974 -10.866 -48.588 1.00 92.06 107 SER A O 1
ATOM 859 N N . LEU A 1 108 ? 30.159 -9.790 -50.171 1.00 93.31 108 LEU A N 1
ATOM 860 C CA . LEU A 1 108 ? 30.647 -8.742 -49.269 1.00 93.31 108 LEU A CA 1
ATOM 861 C C . LEU A 1 108 ? 29.500 -7.901 -48.690 1.00 93.31 108 LEU A C 1
ATOM 863 O O . LEU A 1 108 ? 29.474 -7.629 -47.488 1.00 93.31 108 LEU A O 1
ATOM 867 N N . LYS A 1 109 ? 28.521 -7.528 -49.521 1.00 96.19 109 LYS A N 1
ATOM 868 C CA . LYS A 1 109 ? 27.348 -6.761 -49.084 1.00 96.19 109 LYS A CA 1
ATOM 869 C C . LYS A 1 109 ? 26.524 -7.514 -48.038 1.00 96.19 109 LYS A C 1
ATOM 871 O O . LYS A 1 109 ? 26.234 -6.961 -46.980 1.00 96.19 109 LYS A O 1
ATOM 876 N N . VAL A 1 110 ? 26.212 -8.789 -48.287 1.00 96.50 110 VAL A N 1
ATOM 877 C CA . VAL A 1 110 ? 25.459 -9.635 -47.339 1.00 96.50 110 VAL A CA 1
ATOM 878 C C . VAL A 1 110 ? 26.200 -9.771 -46.007 1.00 96.50 110 VAL A C 1
ATOM 880 O O . VAL A 1 110 ? 25.584 -9.728 -44.938 1.00 96.50 110 VAL A O 1
ATOM 883 N N . TYR A 1 111 ? 27.527 -9.910 -46.050 1.00 96.19 111 TYR A N 1
ATOM 884 C CA . TYR A 1 111 ? 28.346 -9.965 -44.844 1.00 96.19 111 TYR A CA 1
ATOM 885 C C . TYR A 1 111 ? 28.283 -8.660 -44.038 1.00 96.19 111 TYR A C 1
ATOM 887 O O . TYR A 1 111 ? 28.090 -8.705 -42.819 1.00 96.19 111 TYR A O 1
ATOM 895 N N . LEU A 1 112 ? 28.403 -7.506 -44.703 1.00 97.38 112 LEU A N 1
ATOM 896 C CA . LEU A 1 112 ? 28.317 -6.197 -44.054 1.00 97.38 112 LEU A CA 1
ATOM 897 C C . LEU A 1 112 ? 26.938 -5.964 -43.432 1.00 97.38 112 LEU A C 1
ATOM 899 O O . LEU A 1 112 ? 26.874 -5.593 -42.261 1.00 97.38 112 LEU A O 1
ATOM 903 N N . ASP A 1 113 ? 25.855 -6.265 -44.151 1.00 97.69 113 ASP A N 1
ATOM 904 C CA . ASP A 1 113 ? 24.484 -6.126 -43.641 1.00 97.69 113 ASP A CA 1
ATOM 905 C C . ASP A 1 113 ? 24.257 -6.999 -42.399 1.00 97.69 113 ASP A C 1
ATOM 907 O O . ASP A 1 113 ? 23.700 -6.545 -41.394 1.00 97.69 113 ASP A O 1
ATOM 911 N N . LYS A 1 114 ? 24.764 -8.239 -42.416 1.00 97.81 114 LYS A N 1
ATOM 912 C CA . LYS A 1 114 ? 24.713 -9.135 -41.255 1.00 97.81 114 LYS A CA 1
ATOM 913 C C . LYS A 1 114 ? 25.482 -8.563 -40.063 1.00 97.81 114 LYS A C 1
ATOM 915 O O . LYS A 1 114 ? 24.965 -8.572 -38.948 1.00 97.81 114 LYS A O 1
ATOM 920 N N . LYS A 1 115 ? 26.695 -8.042 -40.278 1.00 98.00 115 LYS A N 1
ATOM 921 C CA . LYS A 1 115 ? 27.500 -7.425 -39.210 1.00 98.00 115 LYS A CA 1
ATOM 922 C C . LYS A 1 115 ? 26.844 -6.172 -38.637 1.00 98.00 115 LYS A C 1
ATOM 924 O O . LYS A 1 115 ? 26.890 -5.977 -37.424 1.00 98.00 115 LYS A O 1
ATOM 929 N N . LEU A 1 116 ? 26.211 -5.360 -39.481 1.00 97.81 116 LEU A N 1
ATOM 930 C CA . LEU A 1 116 ? 25.474 -4.169 -39.062 1.00 97.81 116 LEU A CA 1
ATOM 931 C C . LEU A 1 116 ? 24.260 -4.549 -38.204 1.00 97.81 116 LEU A C 1
ATOM 933 O O . LEU A 1 116 ? 24.049 -3.969 -37.139 1.00 97.81 116 LEU A O 1
ATOM 937 N N . LEU A 1 117 ? 23.516 -5.580 -38.615 1.00 97.50 117 LEU A N 1
ATOM 938 C CA . LEU A 1 117 ? 22.380 -6.110 -37.861 1.00 97.50 117 LEU A CA 1
ATOM 939 C C . LEU A 1 117 ? 22.804 -6.713 -36.512 1.00 97.50 117 LEU A C 1
ATOM 941 O O . LEU A 1 117 ? 22.143 -6.492 -35.495 1.00 97.50 117 LEU A O 1
ATOM 945 N N . ASP A 1 118 ? 23.906 -7.462 -36.479 1.00 97.25 118 ASP A N 1
ATOM 946 C CA . ASP A 1 118 ? 24.454 -8.026 -35.242 1.00 97.25 118 ASP A CA 1
ATOM 947 C C . ASP A 1 118 ? 24.873 -6.918 -34.263 1.00 97.25 118 ASP A C 1
ATOM 949 O O . ASP A 1 118 ? 24.601 -7.014 -33.061 1.00 97.25 118 ASP A O 1
ATOM 953 N N . LEU A 1 119 ? 25.480 -5.843 -34.775 1.00 98.06 119 LEU A N 1
ATOM 954 C CA . LEU A 1 119 ? 25.878 -4.684 -33.981 1.00 98.06 119 LEU A CA 1
ATOM 955 C C . LEU A 1 119 ? 24.661 -3.928 -33.430 1.00 98.06 119 LEU A C 1
ATOM 957 O O . LEU A 1 119 ? 24.617 -3.662 -32.229 1.00 98.06 119 LEU A O 1
ATOM 961 N N . ASP A 1 120 ? 23.643 -3.662 -34.254 1.00 98.19 120 ASP A N 1
ATOM 962 C CA . ASP A 1 120 ? 22.385 -3.037 -33.816 1.00 98.19 120 ASP A CA 1
ATOM 963 C C . ASP A 1 120 ? 21.694 -3.866 -32.718 1.00 98.19 120 ASP A C 1
ATOM 965 O O . ASP A 1 120 ? 21.305 -3.350 -31.666 1.00 98.19 120 ASP A O 1
ATOM 969 N N . ASN A 1 121 ? 21.629 -5.188 -32.898 1.00 97.19 121 ASN A N 1
ATOM 970 C CA . ASN A 1 121 ? 21.083 -6.096 -31.892 1.00 97.19 121 ASN A CA 1
ATOM 971 C C . ASN A 1 121 ? 21.900 -6.095 -30.594 1.00 97.19 121 ASN A C 1
ATOM 973 O O . ASN A 1 121 ? 21.323 -6.125 -29.503 1.00 97.19 121 ASN A O 1
ATOM 977 N N . SER A 1 122 ? 23.231 -6.055 -30.688 1.00 97.56 122 SER A N 1
ATOM 978 C CA . SER A 1 122 ? 24.114 -5.973 -29.522 1.00 97.56 122 SER A CA 1
ATOM 979 C C . SER A 1 122 ? 23.888 -4.676 -28.741 1.00 97.56 122 SER A C 1
ATOM 981 O O . SER A 1 122 ? 23.712 -4.710 -27.522 1.00 97.56 122 SER A O 1
ATOM 983 N N . VAL A 1 123 ? 23.810 -3.537 -29.435 1.00 97.75 123 VAL A N 1
ATOM 984 C CA . VAL A 1 123 ? 23.544 -2.226 -28.823 1.00 97.75 123 VAL A CA 1
ATOM 985 C C . VAL A 1 123 ? 22.174 -2.208 -28.141 1.00 97.75 123 VAL A C 1
ATOM 987 O O . VAL A 1 123 ? 22.071 -1.814 -26.979 1.00 97.75 123 VAL A O 1
ATOM 990 N N . LYS A 1 124 ? 21.123 -2.710 -28.804 1.00 97.94 124 LYS A N 1
ATOM 991 C CA . LYS A 1 124 ? 19.770 -2.797 -28.223 1.00 97.94 124 LYS A CA 1
ATOM 992 C C . LYS A 1 124 ? 19.730 -3.645 -26.953 1.00 97.94 124 LYS A C 1
ATOM 994 O O . LYS A 1 124 ? 19.071 -3.262 -25.983 1.00 97.94 124 LYS A O 1
ATOM 999 N N . ARG A 1 125 ? 20.439 -4.779 -26.930 1.00 97.19 125 ARG A N 1
ATOM 1000 C CA . ARG A 1 125 ? 20.540 -5.626 -25.730 1.00 97.19 125 ARG A CA 1
ATOM 1001 C C . ARG A 1 125 ? 21.217 -4.873 -24.588 1.00 97.19 125 ARG A C 1
ATOM 1003 O O . ARG A 1 125 ? 20.628 -4.825 -23.508 1.00 97.19 125 ARG A O 1
ATOM 1010 N N . ASN A 1 126 ? 22.355 -4.228 -24.844 1.00 97.56 126 ASN A N 1
ATOM 1011 C CA . ASN A 1 126 ? 23.097 -3.466 -23.834 1.00 97.56 126 ASN A CA 1
ATOM 1012 C C . ASN A 1 126 ? 22.262 -2.315 -23.251 1.00 97.56 126 ASN A C 1
ATOM 1014 O O . ASN A 1 126 ? 22.116 -2.214 -22.032 1.00 97.56 126 ASN A O 1
ATOM 1018 N N . LEU A 1 127 ? 21.603 -1.524 -24.105 1.00 97.44 127 LEU A N 1
ATOM 1019 C CA . LEU A 1 127 ? 20.697 -0.457 -23.665 1.00 97.44 127 LEU A CA 1
ATOM 1020 C C . LEU A 1 127 ? 19.543 -0.999 -22.813 1.00 97.44 127 LEU A C 1
ATOM 1022 O O . LEU A 1 127 ? 19.144 -0.389 -21.820 1.00 97.44 127 LEU A O 1
ATOM 1026 N N . SER A 1 128 ? 18.999 -2.165 -23.172 1.00 94.56 128 SER A N 1
ATOM 1027 C CA . SER A 1 128 ? 17.920 -2.785 -22.401 1.00 94.56 128 SER A CA 1
ATOM 1028 C C . SER A 1 128 ? 18.381 -3.276 -21.024 1.00 94.56 128 SER A C 1
ATOM 1030 O O . SER A 1 128 ? 17.625 -3.151 -20.056 1.00 94.56 128 SER A O 1
ATOM 1032 N N . SER A 1 129 ? 19.604 -3.809 -20.910 1.00 97.00 129 SER A N 1
ATOM 1033 C CA . SER A 1 129 ? 20.174 -4.228 -19.627 1.00 97.00 129 SER A CA 1
ATOM 1034 C C . SER A 1 129 ? 20.509 -3.036 -18.739 1.00 97.00 129 SER A C 1
ATOM 1036 O O . SER A 1 129 ? 20.145 -3.052 -17.564 1.00 97.00 129 SER A O 1
ATOM 1038 N N . GLU A 1 130 ? 21.101 -1.975 -19.293 1.00 97.00 130 GLU A N 1
ATOM 1039 C CA . GLU A 1 130 ? 21.409 -0.750 -18.547 1.00 97.00 130 GLU A CA 1
ATOM 1040 C C . GLU A 1 130 ? 20.138 -0.067 -18.045 1.00 97.00 130 GLU A C 1
ATOM 1042 O O . GLU A 1 130 ? 20.038 0.266 -16.865 1.00 97.00 130 GLU A O 1
ATOM 1047 N N . LYS A 1 131 ? 19.109 0.046 -18.899 1.00 97.94 131 LYS A N 1
ATOM 1048 C CA . LYS A 1 131 ? 17.801 0.582 -18.503 1.00 97.94 131 LYS A CA 1
ATOM 1049 C C . LYS A 1 131 ? 17.211 -0.181 -17.318 1.00 97.94 131 LYS A C 1
ATOM 1051 O O . LYS A 1 131 ? 16.689 0.439 -16.392 1.00 97.94 131 LYS A O 1
ATOM 1056 N N . LYS A 1 132 ? 17.277 -1.518 -17.339 1.00 96.44 132 LYS A N 1
ATOM 1057 C CA . LYS A 1 132 ? 16.801 -2.348 -16.223 1.00 96.44 132 LYS A CA 1
ATOM 1058 C C . LYS A 1 132 ? 17.629 -2.098 -14.965 1.00 96.44 132 LYS A C 1
ATOM 1060 O O . LYS A 1 132 ? 17.030 -1.895 -13.916 1.00 96.44 132 LYS A O 1
ATOM 1065 N N . SER A 1 133 ? 18.959 -2.070 -15.070 1.00 97.25 133 SER A N 1
ATOM 1066 C CA . SER A 1 133 ? 19.852 -1.812 -13.930 1.00 97.25 133 SER A CA 1
ATOM 1067 C C . SER A 1 133 ? 19.537 -0.474 -13.262 1.00 97.25 133 SER A C 1
ATOM 1069 O O . SER A 1 133 ? 19.221 -0.443 -12.077 1.00 97.25 133 SER A O 1
ATOM 1071 N N . LEU A 1 134 ? 19.481 0.610 -14.043 1.00 95.06 134 LEU A N 1
ATOM 1072 C CA . LEU A 1 134 ? 19.142 1.943 -13.539 1.00 95.06 134 LEU A CA 1
ATOM 1073 C C . LEU A 1 134 ? 17.759 1.976 -12.885 1.00 95.06 134 LEU A C 1
ATOM 1075 O O . LEU A 1 134 ? 17.572 2.601 -11.844 1.00 95.06 134 LEU A O 1
ATOM 1079 N N . GLN A 1 135 ? 16.775 1.282 -13.463 1.00 95.06 135 GLN A N 1
ATOM 1080 C CA . GLN A 1 135 ? 15.441 1.195 -12.876 1.00 95.06 135 GLN A CA 1
ATOM 1081 C C . GLN A 1 135 ? 15.449 0.479 -11.516 1.00 95.06 135 GLN A C 1
ATOM 1083 O O . GLN A 1 135 ? 14.726 0.896 -10.608 1.00 95.06 135 GLN A O 1
ATOM 1088 N N . TYR A 1 136 ? 16.245 -0.584 -11.363 1.00 96.88 136 TYR A N 1
ATOM 1089 C CA . TYR A 1 136 ? 16.414 -1.269 -10.080 1.00 96.88 136 TYR A CA 1
ATOM 1090 C C . TYR A 1 136 ? 17.089 -0.367 -9.045 1.00 96.88 136 TYR A C 1
ATOM 1092 O O . TYR A 1 136 ? 16.573 -0.257 -7.932 1.00 96.88 136 TYR A O 1
ATOM 1100 N N . ASP A 1 137 ? 18.168 0.319 -9.419 1.00 94.81 137 ASP A N 1
ATOM 1101 C CA . ASP A 1 137 ? 18.907 1.208 -8.518 1.00 94.81 137 ASP A CA 1
ATOM 1102 C C . ASP A 1 137 ? 18.048 2.390 -8.062 1.00 94.81 137 ASP A C 1
ATOM 1104 O O . ASP A 1 137 ? 17.967 2.680 -6.870 1.00 94.81 137 ASP A O 1
ATOM 1108 N N . LEU A 1 138 ? 17.308 3.019 -8.981 1.00 94.06 138 LEU A N 1
ATOM 1109 C CA . LEU A 1 138 ? 16.372 4.092 -8.641 1.00 94.06 138 LEU A CA 1
ATOM 1110 C C . LEU A 1 138 ? 15.275 3.614 -7.691 1.00 94.06 138 LEU A C 1
ATOM 1112 O O . LEU A 1 138 ? 14.942 4.313 -6.736 1.00 94.06 138 LEU A O 1
ATOM 1116 N N . LYS A 1 139 ? 14.715 2.422 -7.928 1.00 91.62 139 LYS A N 1
ATOM 1117 C CA . LYS A 1 139 ? 13.686 1.856 -7.051 1.00 91.62 139 LYS A CA 1
ATOM 1118 C C . LYS A 1 139 ? 14.243 1.571 -5.657 1.00 91.62 139 LYS A C 1
ATOM 1120 O O . LYS A 1 139 ? 13.601 1.925 -4.673 1.00 91.62 139 LYS A O 1
ATOM 1125 N N . LYS A 1 140 ? 15.441 0.989 -5.578 1.00 94.25 140 LYS A N 1
ATOM 1126 C CA . LYS A 1 140 ? 16.133 0.710 -4.317 1.00 94.25 140 LYS A CA 1
ATOM 1127 C C . LYS A 1 140 ? 16.430 1.999 -3.547 1.00 94.25 140 LYS A C 1
ATOM 1129 O O . LYS A 1 140 ? 16.031 2.107 -2.392 1.00 94.25 140 LYS A O 1
ATOM 1134 N N . ASN A 1 141 ? 17.026 2.998 -4.201 1.00 92.56 141 ASN A N 1
ATOM 1135 C CA . ASN A 1 141 ? 17.332 4.296 -3.594 1.00 92.56 141 ASN A CA 1
ATOM 1136 C C . ASN A 1 141 ? 16.061 5.018 -3.128 1.00 92.56 141 ASN A C 1
ATOM 1138 O O . ASN A 1 141 ? 16.051 5.650 -2.075 1.00 92.56 141 ASN A O 1
ATOM 1142 N N . 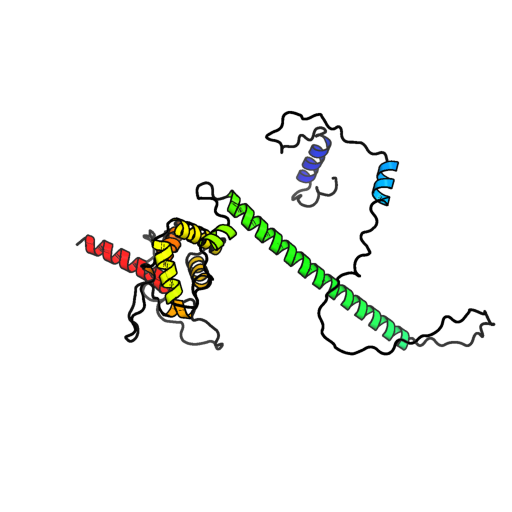PHE A 1 142 ? 14.966 4.911 -3.886 1.00 90.50 142 PHE A N 1
ATOM 1143 C CA . PHE A 1 142 ? 13.680 5.478 -3.491 1.00 90.50 142 PHE A CA 1
ATOM 1144 C C . PHE A 1 142 ? 13.087 4.773 -2.266 1.00 90.50 142 PHE A C 1
ATOM 1146 O O . PHE A 1 142 ? 12.573 5.438 -1.366 1.00 90.50 142 PHE A O 1
ATOM 1153 N N . ASP A 1 143 ? 13.170 3.443 -2.206 1.00 81.94 143 ASP A N 1
ATOM 1154 C CA . ASP A 1 143 ? 12.716 2.665 -1.053 1.00 81.94 143 ASP A CA 1
ATOM 1155 C C . ASP A 1 143 ? 13.564 2.975 0.198 1.00 81.94 143 ASP A C 1
ATOM 1157 O O . ASP A 1 143 ? 13.009 3.170 1.283 1.00 81.94 143 ASP A O 1
ATOM 1161 N N . GLU A 1 144 ? 14.884 3.120 0.052 1.00 84.94 144 GLU A N 1
ATOM 1162 C CA . GLU A 1 144 ? 15.791 3.557 1.123 1.00 84.94 144 GLU A CA 1
ATOM 1163 C C . GLU A 1 144 ? 15.470 4.979 1.599 1.00 84.94 144 GLU A C 1
ATOM 1165 O O . GLU A 1 144 ? 15.278 5.200 2.795 1.00 84.94 144 GLU A O 1
ATOM 1170 N N . LEU A 1 145 ? 15.307 5.936 0.679 1.00 85.75 145 LEU A N 1
ATOM 1171 C CA . LEU A 1 145 ? 14.958 7.319 1.013 1.00 85.75 145 LEU A CA 1
ATOM 1172 C C . LEU A 1 145 ? 13.597 7.401 1.704 1.00 85.75 145 LEU A C 1
ATOM 1174 O O . LEU A 1 145 ? 13.438 8.141 2.674 1.00 85.75 145 LEU A O 1
ATOM 1178 N N . LYS A 1 146 ? 12.617 6.611 1.254 1.00 80.69 146 LYS A N 1
ATOM 1179 C CA . LYS A 1 146 ? 11.316 6.502 1.914 1.00 80.69 146 LYS A CA 1
ATOM 1180 C C . LYS A 1 146 ? 11.471 5.997 3.349 1.00 80.69 146 LYS A C 1
ATOM 1182 O O . LYS A 1 146 ? 10.832 6.550 4.242 1.00 80.69 146 LYS A O 1
ATOM 1187 N N . ASN A 1 147 ? 12.318 4.998 3.586 1.00 75.88 147 ASN A N 1
ATOM 1188 C CA . ASN A 1 147 ? 12.584 4.490 4.932 1.00 75.88 147 ASN A CA 1
ATOM 1189 C C . ASN A 1 147 ? 13.259 5.552 5.816 1.00 75.88 147 ASN A C 1
ATOM 1191 O O . ASN A 1 147 ? 12.813 5.771 6.941 1.00 75.88 147 ASN A O 1
ATOM 1195 N N . THR A 1 148 ? 14.258 6.270 5.298 1.00 78.06 148 THR A N 1
ATOM 1196 C CA . THR A 1 148 ? 14.952 7.350 6.022 1.00 78.06 148 THR A CA 1
ATOM 1197 C C . THR A 1 148 ? 14.023 8.520 6.337 1.00 78.06 148 THR A C 1
ATOM 1199 O O . THR A 1 148 ? 14.011 9.040 7.451 1.00 78.06 148 THR A O 1
ATOM 1202 N N . LEU A 1 149 ? 13.185 8.924 5.383 1.00 71.75 149 LEU A N 1
ATOM 1203 C CA . LEU A 1 149 ? 12.244 10.024 5.570 1.00 71.75 149 LEU A CA 1
ATOM 1204 C C . LEU A 1 149 ? 11.158 9.664 6.591 1.00 71.75 149 LEU A C 1
ATOM 1206 O O . LEU A 1 149 ? 10.801 10.493 7.429 1.00 71.75 149 LEU A O 1
ATOM 1210 N N . LEU A 1 150 ? 10.683 8.415 6.578 1.00 67.69 150 LEU A N 1
ATOM 1211 C CA . LEU A 1 150 ? 9.813 7.886 7.629 1.00 67.69 150 LEU A CA 1
ATOM 1212 C C . LEU A 1 150 ? 10.513 7.857 8.998 1.00 67.69 150 LEU A C 1
ATOM 1214 O O . LEU A 1 150 ? 9.860 8.118 10.006 1.00 67.69 150 LEU A O 1
ATOM 1218 N N . ALA A 1 151 ? 11.821 7.592 9.047 1.00 64.50 151 ALA A N 1
ATOM 1219 C CA . ALA A 1 151 ? 12.596 7.595 10.289 1.00 64.50 151 ALA A CA 1
ATOM 1220 C C . ALA A 1 151 ? 12.837 9.006 10.871 1.00 64.50 151 ALA A C 1
ATOM 1222 O O . ALA A 1 151 ? 12.986 9.137 12.092 1.00 64.50 151 ALA A O 1
ATOM 1223 N N . ASN A 1 152 ? 12.851 10.043 10.020 1.00 65.00 152 ASN A N 1
ATOM 1224 C CA . ASN A 1 152 ? 13.229 11.412 10.396 1.00 65.00 152 ASN A CA 1
ATOM 1225 C C . ASN A 1 152 ? 12.043 12.379 10.591 1.00 65.00 152 ASN A C 1
ATOM 1227 O O . ASN A 1 152 ? 12.112 13.237 11.464 1.00 65.00 152 ASN A O 1
ATOM 1231 N N . ASN A 1 153 ? 10.941 12.250 9.841 1.00 58.41 153 ASN A N 1
ATOM 1232 C CA . ASN A 1 153 ? 9.848 13.246 9.842 1.00 58.41 153 ASN A CA 1
ATOM 1233 C C . ASN A 1 153 ? 8.698 12.982 10.834 1.00 58.41 153 ASN A C 1
ATOM 1235 O O . ASN A 1 153 ? 7.664 13.646 10.775 1.00 58.41 153 ASN A O 1
ATOM 1239 N N . LEU A 1 154 ? 8.836 12.024 11.752 1.00 53.19 154 LEU A N 1
ATOM 1240 C CA . LEU A 1 154 ? 7.834 11.740 12.789 1.00 53.19 154 LEU A CA 1
ATOM 1241 C C . LEU A 1 154 ? 8.353 12.148 14.171 1.00 53.19 154 LEU A C 1
ATOM 1243 O O . LEU A 1 154 ? 8.438 11.340 15.094 1.00 53.19 154 LEU A O 1
ATOM 1247 N N . SER A 1 155 ? 8.680 13.430 14.322 1.00 47.16 155 SER A N 1
ATOM 1248 C CA . SER A 1 155 ? 8.899 14.081 15.613 1.00 47.16 155 SER A CA 1
ATOM 1249 C C . SER A 1 155 ? 7.601 14.038 16.434 1.00 47.16 155 SER A C 1
ATOM 1251 O O . SER A 1 155 ? 6.721 14.882 16.296 1.00 47.16 155 SER A O 1
ATOM 1253 N N . GLY A 1 156 ? 7.453 12.995 17.259 1.00 53.59 156 GLY A N 1
ATOM 1254 C CA . GLY A 1 156 ? 6.396 12.894 18.274 1.00 53.59 156 GLY A CA 1
ATOM 1255 C C . GLY A 1 156 ? 5.647 11.561 18.376 1.00 53.59 156 GLY A C 1
ATOM 1256 O O . GLY A 1 156 ? 4.808 11.427 19.262 1.00 53.59 156 GLY A O 1
ATOM 1257 N N . THR A 1 157 ? 5.921 10.558 17.531 1.00 50.75 157 THR A N 1
ATOM 1258 C CA . THR A 1 157 ? 5.320 9.212 17.682 1.00 50.75 157 THR A CA 1
ATOM 1259 C C . THR A 1 157 ? 6.380 8.111 17.710 1.00 50.75 157 THR A C 1
ATOM 1261 O O . THR A 1 157 ? 7.387 8.245 17.017 1.00 50.75 157 THR A O 1
ATOM 1264 N N . PRO A 1 158 ? 6.180 7.037 18.504 1.00 51.69 158 PRO A N 1
ATOM 1265 C CA . PRO A 1 158 ? 7.186 6.006 18.738 1.00 51.69 158 PRO A CA 1
ATOM 1266 C C . PRO A 1 158 ? 7.701 5.395 17.430 1.00 51.69 158 PRO A C 1
ATOM 1268 O O . PRO A 1 158 ? 6.943 5.027 16.532 1.00 51.69 158 PRO A O 1
ATOM 1271 N N . ARG A 1 159 ? 9.032 5.329 17.364 1.00 58.50 159 ARG A N 1
ATOM 1272 C CA . ARG A 1 159 ? 9.907 5.103 16.206 1.00 58.50 159 ARG A CA 1
ATOM 1273 C C . ARG A 1 159 ? 9.945 3.632 15.767 1.00 58.50 159 ARG A C 1
ATOM 1275 O O . ARG A 1 159 ? 11.010 3.048 15.617 1.00 58.50 159 ARG A O 1
ATOM 1282 N N . LEU A 1 160 ? 8.785 2.996 15.635 1.00 67.38 160 LEU A N 1
ATOM 1283 C CA . LEU A 1 160 ? 8.710 1.603 15.203 1.00 67.38 160 LEU A CA 1
ATOM 1284 C C . LEU A 1 160 ? 9.077 1.498 13.722 1.00 67.38 160 LEU A C 1
ATOM 1286 O O . LEU A 1 160 ? 8.393 2.067 12.869 1.00 67.38 160 LEU A O 1
ATOM 1290 N N . SER A 1 161 ? 10.160 0.776 13.420 1.00 77.06 161 SER A N 1
ATOM 1291 C CA . SER A 1 161 ? 10.508 0.454 12.039 1.00 77.06 161 SER A CA 1
ATOM 1292 C C . SER A 1 161 ? 9.405 -0.416 11.422 1.00 77.06 161 SER A C 1
ATOM 1294 O O . SER A 1 161 ? 8.675 -1.125 12.120 1.00 77.06 161 SER A O 1
ATOM 1296 N N . LEU A 1 162 ? 9.242 -0.366 10.098 1.00 82.06 162 LEU A N 1
ATOM 1297 C CA . LEU A 1 162 ? 8.207 -1.153 9.419 1.00 82.06 162 LEU A CA 1
ATOM 1298 C C . LEU A 1 162 ? 8.398 -2.664 9.636 1.00 82.06 162 LEU A C 1
ATOM 1300 O O . LEU A 1 162 ? 7.414 -3.396 9.737 1.00 82.06 162 LEU A O 1
ATOM 1304 N N . SER A 1 163 ? 9.650 -3.125 9.695 1.00 83.56 163 SER A N 1
ATOM 1305 C CA . SER A 1 163 ? 9.996 -4.510 10.022 1.00 83.56 163 SER A CA 1
ATOM 1306 C C . SER A 1 163 ? 9.533 -4.875 11.427 1.00 83.56 163 SER A C 1
ATOM 1308 O O . SER A 1 163 ? 8.861 -5.889 11.583 1.00 83.56 163 SER A O 1
ATOM 1310 N N . ASP A 1 164 ? 9.782 -4.012 12.413 1.00 86.62 164 ASP A N 1
ATOM 1311 C CA . ASP A 1 164 ? 9.378 -4.260 13.801 1.00 86.62 164 ASP A CA 1
ATOM 1312 C C . ASP A 1 164 ? 7.859 -4.228 13.967 1.00 86.62 164 ASP A C 1
ATOM 1314 O O . ASP A 1 164 ? 7.289 -4.990 14.740 1.00 86.62 164 ASP A O 1
ATOM 1318 N N . ALA A 1 165 ? 7.169 -3.355 13.230 1.00 88.50 165 ALA A N 1
ATOM 1319 C CA . ALA A 1 165 ? 5.711 -3.325 13.231 1.00 88.50 165 ALA A CA 1
ATOM 1320 C C . ALA A 1 165 ? 5.129 -4.639 12.686 1.00 88.50 165 ALA A C 1
ATOM 1322 O O . ALA A 1 165 ? 4.164 -5.157 13.242 1.00 88.50 165 ALA A O 1
ATOM 1323 N N . LYS A 1 166 ? 5.731 -5.206 11.631 1.00 89.81 166 LYS A N 1
ATOM 1324 C CA . LYS A 1 166 ? 5.306 -6.495 11.067 1.00 89.81 166 LYS A CA 1
ATOM 1325 C C . LYS A 1 166 ? 5.578 -7.660 12.013 1.00 89.81 166 LYS A C 1
ATOM 1327 O O . LYS A 1 166 ? 4.693 -8.491 12.182 1.00 89.81 166 LYS A O 1
ATOM 1332 N N . THR A 1 167 ? 6.752 -7.711 12.641 1.00 91.81 167 THR A N 1
ATOM 1333 C CA . THR A 1 167 ? 7.082 -8.777 13.601 1.00 91.81 167 THR A CA 1
ATOM 1334 C C . THR A 1 167 ? 6.223 -8.690 14.859 1.00 91.81 167 THR A C 1
ATOM 1336 O O . THR A 1 167 ? 5.761 -9.713 15.340 1.00 91.81 167 THR A O 1
ATOM 1339 N N . LYS A 1 168 ? 5.922 -7.481 15.356 1.00 93.06 168 LYS A N 1
ATOM 1340 C CA . LYS A 1 168 ? 5.012 -7.286 16.500 1.00 93.06 168 LYS A CA 1
ATOM 1341 C C . LYS A 1 168 ? 3.560 -7.650 16.206 1.00 93.06 168 LYS A C 1
ATOM 1343 O O . LYS A 1 168 ? 2.831 -8.012 17.127 1.00 93.06 168 LYS A O 1
ATOM 1348 N N . LEU A 1 169 ? 3.120 -7.473 14.962 1.00 93.56 169 LEU A N 1
ATOM 1349 C CA . LEU A 1 169 ? 1.777 -7.863 14.542 1.00 93.56 169 LEU A CA 1
ATOM 1350 C C . LEU A 1 169 ? 1.652 -9.385 14.410 1.00 93.56 169 LEU A C 1
ATOM 1352 O O . LEU A 1 169 ? 0.574 -9.900 14.683 1.00 93.56 169 LEU A O 1
ATOM 1356 N N . ASP A 1 170 ? 2.739 -10.065 14.028 1.00 94.06 170 ASP A N 1
ATOM 1357 C CA . ASP A 1 170 ? 2.837 -11.524 13.868 1.00 94.06 170 ASP A CA 1
ATOM 1358 C C . ASP A 1 170 ? 1.681 -12.137 13.055 1.00 94.06 170 ASP A C 1
ATOM 1360 O O . ASP A 1 170 ? 1.125 -13.181 13.378 1.00 94.06 170 ASP A O 1
ATOM 1364 N N . VAL A 1 171 ? 1.273 -11.450 11.983 1.00 91.56 171 VAL A N 1
ATOM 1365 C CA . VAL A 1 171 ? 0.171 -11.890 11.116 1.00 91.56 171 VAL A CA 1
ATOM 1366 C C . VAL A 1 171 ? 0.552 -11.876 9.647 1.00 91.56 171 VAL A C 1
ATOM 1368 O O . VAL A 1 171 ? 1.274 -11.003 9.153 1.00 91.56 171 VAL A O 1
ATOM 1371 N N . LYS A 1 172 ? -0.001 -12.850 8.923 1.00 93.25 172 LYS A N 1
ATOM 1372 C CA . LYS A 1 172 ? 0.090 -12.939 7.467 1.00 93.25 172 LYS A CA 1
ATOM 1373 C C . LYS A 1 172 ? -1.009 -12.078 6.848 1.00 93.25 172 LYS A C 1
ATOM 1375 O O . LYS A 1 172 ? -2.189 -12.377 6.973 1.00 93.25 172 LYS A O 1
ATOM 1380 N N . LEU A 1 173 ? -0.605 -11.007 6.171 1.00 93.31 173 LEU A N 1
ATOM 1381 C CA . LEU A 1 173 ? -1.501 -10.125 5.424 1.00 93.31 173 LEU A CA 1
ATOM 1382 C C . LEU A 1 173 ? -1.434 -10.435 3.917 1.00 93.31 173 LEU A C 1
ATOM 1384 O O . LEU A 1 173 ? -0.336 -10.713 3.421 1.00 93.31 173 LEU A O 1
ATOM 1388 N N . PRO A 1 174 ? -2.544 -10.305 3.164 1.00 97.00 174 PRO A N 1
ATOM 1389 C CA . PRO A 1 174 ? -3.907 -9.995 3.623 1.00 97.00 174 PRO A CA 1
ATOM 1390 C C . PRO A 1 174 ? -4.624 -11.209 4.249 1.00 97.00 174 PRO A C 1
ATOM 1392 O O . PRO A 1 174 ? -4.332 -12.348 3.894 1.00 97.00 174 PRO A O 1
ATOM 1395 N N . PHE A 1 175 ? -5.612 -10.966 5.118 1.00 97.06 175 PHE A N 1
ATOM 1396 C CA . PHE A 1 175 ? -6.427 -12.014 5.745 1.00 97.06 175 PHE A CA 1
ATOM 1397 C C . PHE A 1 175 ? -7.332 -12.707 4.717 1.00 97.06 175 PHE A C 1
ATOM 1399 O O . PHE A 1 175 ? -8.178 -12.066 4.072 1.00 97.06 175 PHE A O 1
ATOM 1406 N N . ALA A 1 176 ? -7.136 -14.016 4.552 1.00 96.81 176 ALA A N 1
ATOM 1407 C CA . ALA A 1 176 ? -7.940 -14.869 3.677 1.00 96.81 176 ALA A CA 1
ATOM 1408 C C . ALA A 1 176 ? -9.265 -15.280 4.336 1.00 96.81 176 ALA A C 1
ATOM 1410 O O . ALA A 1 176 ? -10.300 -15.287 3.665 1.00 96.81 176 ALA A O 1
ATOM 1411 N N . ASP A 1 177 ? -9.229 -15.519 5.649 1.00 97.88 177 ASP A N 1
ATOM 1412 C CA . ASP A 1 177 ? -10.336 -16.064 6.423 1.00 97.88 177 ASP A CA 1
ATOM 1413 C C . ASP A 1 177 ? -10.938 -15.048 7.399 1.00 97.88 177 ASP A C 1
ATOM 1415 O O . ASP A 1 177 ? -10.274 -14.155 7.932 1.00 97.88 177 ASP A O 1
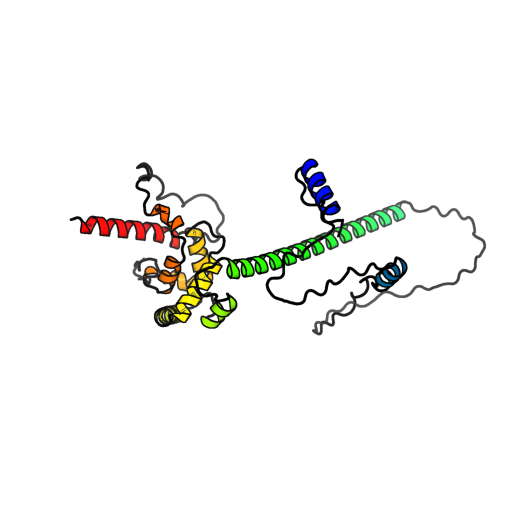ATOM 1419 N N . LEU A 1 178 ? -12.252 -15.170 7.615 1.00 96.56 178 LEU A N 1
ATOM 1420 C CA . LEU A 1 178 ? -13.004 -14.267 8.488 1.00 96.56 178 LEU A CA 1
ATOM 1421 C C . LEU A 1 178 ? -12.682 -14.495 9.972 1.00 96.56 178 LEU A C 1
ATOM 1423 O O . LEU A 1 178 ? -12.727 -13.540 10.745 1.00 96.56 178 LEU A O 1
ATOM 1427 N N . ALA A 1 179 ? -12.409 -15.742 10.365 1.00 97.75 179 ALA A N 1
ATOM 1428 C CA . ALA A 1 179 ? -12.082 -16.097 11.744 1.00 97.75 179 ALA A CA 1
ATOM 1429 C C . ALA A 1 179 ? -10.765 -15.434 12.173 1.00 97.75 179 ALA A C 1
ATOM 1431 O O . ALA A 1 179 ? -10.769 -14.668 13.133 1.00 97.75 179 ALA A O 1
ATOM 1432 N N . ASP A 1 180 ? -9.712 -15.601 11.371 1.00 97.44 180 ASP A N 1
ATOM 1433 C CA . ASP A 1 180 ? -8.391 -15.004 11.592 1.00 97.44 180 ASP A CA 1
ATOM 1434 C C . ASP A 1 180 ? -8.459 -13.479 11.722 1.00 97.44 180 ASP A C 1
ATOM 1436 O O . ASP A 1 180 ? -7.835 -12.887 12.600 1.00 97.44 180 ASP A O 1
ATOM 1440 N N . PHE A 1 181 ? -9.253 -12.817 10.869 1.00 97.69 181 PHE A N 1
ATOM 1441 C CA . PHE A 1 181 ? -9.422 -11.367 10.965 1.00 97.69 181 PHE A CA 1
ATOM 1442 C C . PHE A 1 181 ? -10.128 -10.940 12.261 1.00 97.69 181 PHE A C 1
ATOM 1444 O O . PHE A 1 181 ? -9.787 -9.900 12.822 1.00 97.69 181 PHE A O 1
ATOM 1451 N N . LYS A 1 182 ? -11.113 -11.710 12.742 1.00 97.81 182 LYS A N 1
ATOM 1452 C CA . LYS A 1 182 ? -11.813 -11.403 13.999 1.00 97.81 182 LYS A CA 1
ATOM 1453 C C . LYS A 1 182 ? -10.899 -11.573 15.205 1.00 97.81 182 LYS A C 1
ATOM 1455 O O . LYS A 1 182 ? -10.844 -10.667 16.027 1.00 97.81 182 LYS A O 1
ATOM 1460 N N . GLU A 1 183 ? -10.167 -12.682 15.266 1.00 97.75 183 GLU A N 1
ATOM 1461 C CA . GLU A 1 183 ? -9.179 -12.931 16.318 1.00 97.75 183 GLU A CA 1
ATOM 1462 C C . GLU A 1 183 ? -8.128 -11.817 16.344 1.00 97.75 183 GLU A C 1
ATOM 1464 O O . GLU A 1 183 ? -7.864 -11.223 17.387 1.00 97.75 183 GLU A O 1
ATOM 1469 N N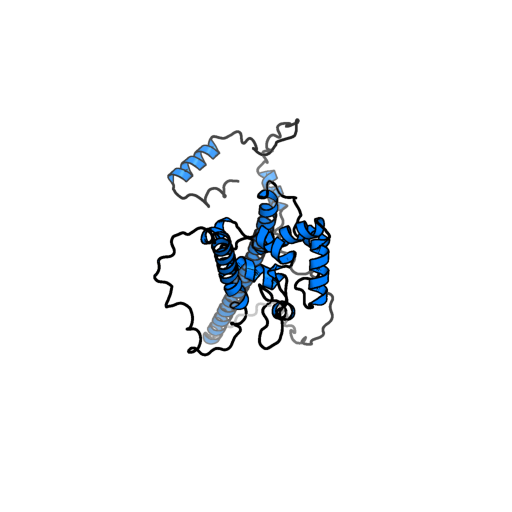 . PHE A 1 184 ? -7.625 -11.429 15.169 1.00 97.69 184 PHE A N 1
ATOM 1470 C CA . PHE A 1 184 ? -6.721 -10.294 15.039 1.00 97.69 184 PHE A CA 1
ATOM 1471 C C . PHE A 1 184 ? -7.330 -8.972 15.541 1.00 97.69 184 PHE A C 1
ATOM 1473 O O . PHE A 1 184 ? -6.653 -8.205 16.227 1.00 97.69 184 PHE A O 1
ATOM 1480 N N . ASP A 1 185 ? -8.584 -8.664 15.199 1.00 97.81 185 ASP A N 1
ATOM 1481 C CA . ASP A 1 185 ? -9.229 -7.417 15.631 1.00 97.81 185 ASP A CA 1
ATOM 1482 C C . ASP A 1 185 ? -9.438 -7.375 17.156 1.00 97.81 185 ASP A C 1
ATOM 1484 O O . ASP A 1 185 ? -9.233 -6.327 17.779 1.00 97.81 185 ASP A O 1
ATOM 1488 N N . ASP A 1 186 ? -9.774 -8.514 17.765 1.00 97.88 186 ASP A N 1
ATOM 1489 C CA . ASP A 1 186 ? -9.897 -8.670 19.219 1.00 97.88 186 ASP A CA 1
ATOM 1490 C C . ASP A 1 186 ? -8.534 -8.560 19.930 1.00 97.88 186 ASP A C 1
ATOM 1492 O O . ASP A 1 186 ? -8.416 -7.920 20.984 1.00 97.88 186 ASP A O 1
ATOM 1496 N N . ASP A 1 187 ? -7.474 -9.075 19.312 1.00 97.38 187 ASP A N 1
ATOM 1497 C CA . ASP A 1 187 ? -6.091 -8.915 19.761 1.00 97.38 187 ASP A CA 1
ATOM 1498 C C . ASP A 1 187 ? -5.621 -7.457 19.712 1.00 97.38 187 ASP A C 1
ATOM 1500 O O . ASP A 1 187 ? -4.982 -6.961 20.646 1.00 97.38 187 ASP A O 1
ATOM 1504 N N . VAL A 1 188 ? -5.947 -6.740 18.633 1.00 97.19 188 VAL A N 1
ATOM 1505 C CA . VAL A 1 188 ? -5.654 -5.305 18.482 1.00 97.19 188 VAL A CA 1
ATOM 1506 C C . VAL A 1 188 ? -6.429 -4.480 19.508 1.00 97.19 188 VAL A C 1
ATOM 1508 O O . VAL A 1 188 ? -5.910 -3.490 20.028 1.00 97.19 188 VAL A O 1
ATOM 1511 N N . LYS A 1 189 ? -7.659 -4.888 19.829 1.00 97.12 189 LYS A N 1
ATOM 1512 C CA . LYS A 1 189 ? -8.478 -4.264 20.872 1.00 97.12 189 LYS A CA 1
ATOM 1513 C C . LYS A 1 189 ? -7.890 -4.464 22.267 1.00 97.12 189 LYS A C 1
ATOM 1515 O O . LYS A 1 189 ? -7.947 -3.539 23.077 1.00 97.12 189 LYS A O 1
ATOM 1520 N N . SER A 1 190 ? -7.314 -5.633 22.532 1.00 97.44 190 SER A N 1
ATOM 1521 C CA . SER A 1 190 ? -6.765 -5.993 23.844 1.00 97.44 190 SER A CA 1
ATOM 1522 C C . SER A 1 190 ? -5.341 -5.462 24.058 1.00 97.44 190 SER A C 1
ATOM 1524 O O . SER A 1 190 ? -4.996 -5.027 25.155 1.00 97.44 190 SER A O 1
ATOM 1526 N N . SER A 1 191 ? -4.507 -5.442 23.012 1.00 97.06 191 SER A N 1
ATOM 1527 C CA . SER A 1 191 ? -3.093 -5.065 23.097 1.00 97.06 191 SER A CA 1
ATOM 1528 C C . SER A 1 191 ? -2.805 -3.688 22.500 1.00 97.06 191 SER A C 1
ATOM 1530 O O . SER A 1 191 ? -2.781 -3.490 21.282 1.00 97.06 191 SER A O 1
ATOM 1532 N N . LYS A 1 192 ? -2.447 -2.732 23.368 1.00 95.31 192 LYS A N 1
ATOM 1533 C CA . LYS A 1 192 ? -1.991 -1.394 22.951 1.00 95.31 192 LYS A CA 1
ATOM 1534 C C . LYS A 1 192 ? -0.764 -1.455 22.029 1.00 95.31 192 LYS A C 1
ATOM 1536 O O . LYS A 1 192 ? -0.675 -0.678 21.084 1.00 95.31 192 LYS A O 1
ATOM 1541 N N . SER A 1 193 ? 0.143 -2.407 22.261 1.00 94.25 193 SER A N 1
ATOM 1542 C CA . SER A 1 193 ? 1.345 -2.600 21.435 1.00 94.25 193 SER A CA 1
ATOM 1543 C C . SER A 1 193 ? 0.988 -3.007 19.999 1.00 94.25 193 SER A C 1
ATOM 1545 O O . SER A 1 193 ? 1.479 -2.399 19.046 1.00 94.25 193 SER A O 1
ATOM 1547 N N . LYS A 1 194 ? 0.068 -3.974 19.828 1.00 96.19 194 LYS A N 1
ATOM 1548 C CA . LYS A 1 194 ? -0.418 -4.388 18.497 1.00 96.19 194 LYS A CA 1
ATOM 1549 C C . LYS A 1 194 ? -1.158 -3.247 17.797 1.00 96.19 194 LYS A C 1
ATOM 1551 O O . LYS A 1 194 ? -0.951 -3.021 16.606 1.00 96.19 194 LYS A O 1
ATOM 1556 N N . LYS A 1 195 ? -1.952 -2.471 18.540 1.00 96.00 195 LYS A N 1
ATOM 1557 C CA . LYS A 1 195 ? -2.631 -1.274 18.026 1.00 96.00 195 LYS A CA 1
ATOM 1558 C C . LYS A 1 195 ? -1.658 -0.225 17.483 1.00 96.00 195 LYS A C 1
ATOM 1560 O O . LYS A 1 195 ? -1.845 0.268 16.371 1.00 96.00 195 LYS A O 1
ATOM 1565 N N . GLU A 1 196 ? -0.609 0.101 18.233 1.00 93.62 196 GLU A N 1
ATOM 1566 C CA . GLU A 1 196 ? 0.426 1.040 17.784 1.00 93.62 196 GLU A CA 1
ATOM 1567 C C . GLU A 1 196 ? 1.161 0.517 16.542 1.00 93.62 196 GLU A C 1
ATOM 1569 O O . GLU A 1 196 ? 1.320 1.256 15.568 1.00 93.62 196 GLU A O 1
ATOM 1574 N N . ALA A 1 197 ? 1.526 -0.770 16.526 1.00 94.94 197 ALA A N 1
ATOM 1575 C CA . ALA A 1 197 ? 2.152 -1.411 15.370 1.00 94.94 197 ALA A CA 1
ATOM 1576 C C . ALA A 1 197 ? 1.251 -1.370 14.119 1.00 94.94 197 ALA A C 1
ATOM 1578 O O . ALA A 1 197 ? 1.719 -1.025 13.030 1.00 94.94 197 ALA A O 1
ATOM 1579 N N . LEU A 1 198 ? -0.054 -1.628 14.272 1.00 96.31 198 LEU A N 1
ATOM 1580 C CA . LEU A 1 198 ? -1.029 -1.509 13.189 1.00 96.31 198 LEU A CA 1
ATOM 1581 C C . LEU A 1 198 ? -1.104 -0.072 12.665 1.00 96.31 198 LEU A C 1
ATOM 1583 O O . LEU A 1 198 ? -1.027 0.143 11.458 1.00 96.31 198 LEU A O 1
ATOM 1587 N N . MET A 1 199 ? -1.211 0.931 13.540 1.00 94.88 199 MET A N 1
ATOM 1588 C CA . MET A 1 199 ? -1.262 2.334 13.112 1.00 94.88 199 MET A CA 1
ATOM 1589 C C . MET A 1 199 ? -0.012 2.745 12.322 1.00 94.88 199 MET A C 1
ATOM 1591 O O . MET A 1 199 ? -0.137 3.455 11.321 1.00 94.88 199 MET A O 1
ATOM 1595 N N . VAL A 1 200 ? 1.174 2.282 12.727 1.00 91.88 200 VAL A N 1
ATOM 1596 C CA . VAL A 1 200 ? 2.431 2.509 11.993 1.00 91.88 200 VAL A CA 1
ATOM 1597 C C . VAL A 1 200 ? 2.372 1.866 10.609 1.00 91.88 200 VAL A C 1
ATOM 1599 O O . VAL A 1 200 ? 2.596 2.552 9.609 1.00 91.88 200 VAL A O 1
ATOM 1602 N N . LEU A 1 201 ? 1.992 0.587 10.525 1.00 93.62 201 LEU A N 1
ATOM 1603 C CA . LEU A 1 201 ? 1.839 -0.120 9.252 1.00 93.62 201 LEU A CA 1
ATOM 1604 C C . LEU A 1 201 ? 0.870 0.616 8.315 1.00 93.62 201 LEU A C 1
ATOM 1606 O O . LEU A 1 201 ? 1.182 0.860 7.148 1.00 93.62 201 LEU A O 1
ATOM 1610 N N . LEU A 1 202 ? -0.289 1.019 8.834 1.00 94.44 202 LEU A N 1
ATOM 1611 C CA . LEU A 1 202 ? -1.310 1.708 8.058 1.00 94.44 202 LEU A CA 1
ATOM 1612 C C . LEU A 1 202 ? -0.832 3.077 7.545 1.00 94.44 202 LEU A C 1
ATOM 1614 O O . LEU A 1 202 ? -1.087 3.406 6.385 1.00 94.44 202 LEU A O 1
ATOM 1618 N N . ARG A 1 203 ? -0.094 3.853 8.356 1.00 91.62 203 ARG A N 1
ATOM 1619 C CA . ARG A 1 203 ? 0.525 5.124 7.925 1.00 91.62 203 ARG A CA 1
ATOM 1620 C C . ARG A 1 203 ? 1.479 4.915 6.751 1.00 91.62 203 ARG A C 1
ATOM 1622 O O . ARG A 1 203 ? 1.428 5.663 5.777 1.00 91.62 203 ARG A O 1
ATOM 1629 N N . VAL A 1 204 ? 2.308 3.873 6.814 1.00 89.19 204 VAL A N 1
ATOM 1630 C CA . VAL A 1 204 ? 3.249 3.536 5.735 1.00 89.19 204 VAL A CA 1
ATOM 1631 C C . VAL A 1 204 ? 2.515 3.124 4.457 1.00 89.19 204 VAL A C 1
ATOM 1633 O O . VAL A 1 204 ? 2.929 3.507 3.357 1.00 89.19 204 VAL A O 1
ATOM 1636 N N . LEU A 1 205 ? 1.405 2.388 4.577 1.00 90.69 205 LEU A N 1
ATOM 1637 C CA . LEU A 1 205 ? 0.590 1.986 3.428 1.00 90.69 205 LEU A CA 1
ATOM 1638 C C . LEU A 1 205 ? -0.001 3.196 2.696 1.00 90.69 205 LEU A C 1
ATOM 1640 O O . LEU A 1 205 ? 0.059 3.255 1.463 1.00 90.69 205 LEU A O 1
ATOM 1644 N N . ILE A 1 206 ? -0.527 4.178 3.430 1.00 92.00 206 ILE A N 1
ATOM 1645 C CA . ILE A 1 206 ? -1.145 5.374 2.837 1.00 92.00 206 ILE A CA 1
ATOM 1646 C C . ILE A 1 206 ? -0.150 6.476 2.476 1.00 92.00 206 ILE A C 1
ATOM 1648 O O . ILE A 1 206 ? -0.559 7.506 1.946 1.00 92.00 206 ILE A O 1
ATOM 1652 N N . TYR A 1 207 ? 1.147 6.273 2.712 1.00 86.69 207 TYR A N 1
ATOM 1653 C CA . TYR A 1 207 ? 2.164 7.253 2.353 1.00 86.69 207 TYR A CA 1
ATOM 1654 C C . TYR A 1 207 ? 2.077 7.632 0.863 1.00 86.69 207 TYR A C 1
ATOM 1656 O O . TYR A 1 207 ? 1.940 6.767 -0.012 1.00 86.69 207 TYR A O 1
ATOM 1664 N N . GLY A 1 208 ? 2.125 8.939 0.591 1.00 81.38 208 GLY A N 1
ATOM 1665 C CA . GLY A 1 208 ? 1.992 9.522 -0.748 1.00 81.38 208 GLY A CA 1
ATOM 1666 C C . GLY A 1 208 ? 0.568 9.537 -1.318 1.00 81.38 208 GLY A C 1
ATOM 1667 O O . GLY A 1 208 ? 0.373 9.992 -2.440 1.00 81.38 208 GLY A O 1
ATOM 1668 N N . GLN A 1 209 ? -0.441 9.041 -0.594 1.00 86.81 209 GLN A N 1
ATOM 1669 C CA . GLN A 1 209 ? -1.834 9.160 -1.024 1.00 86.81 209 GLN A CA 1
ATOM 1670 C C . GLN A 1 209 ? -2.396 10.533 -0.657 1.00 86.81 209 GLN A C 1
ATOM 1672 O O . GLN A 1 209 ? -2.315 10.968 0.489 1.00 86.81 209 GLN A O 1
ATOM 1677 N N . THR A 1 210 ? -3.012 11.198 -1.632 1.00 84.12 210 THR A N 1
ATOM 1678 C CA . THR A 1 210 ? -3.560 12.555 -1.476 1.00 84.12 210 THR A CA 1
ATOM 1679 C C . THR A 1 210 ? -5.060 12.577 -1.216 1.00 84.12 210 THR A C 1
ATOM 1681 O O . THR A 1 210 ? -5.587 13.613 -0.832 1.00 84.12 210 THR A O 1
ATOM 1684 N N . THR A 1 211 ? -5.769 11.458 -1.408 1.00 86.62 211 THR A N 1
ATOM 1685 C CA . THR A 1 211 ? -7.230 11.382 -1.254 1.00 86.62 211 THR A CA 1
ATOM 1686 C C . THR A 1 211 ? -7.628 10.316 -0.239 1.00 86.62 211 THR A C 1
ATOM 1688 O O . THR A 1 211 ? -7.082 9.213 -0.237 1.00 86.62 211 THR A O 1
ATOM 1691 N N . SER A 1 212 ? -8.647 10.590 0.587 1.00 85.25 212 SER A N 1
ATOM 1692 C CA . SER A 1 212 ? -9.156 9.606 1.560 1.00 85.25 212 SER A CA 1
ATOM 1693 C C . SER A 1 212 ? -9.637 8.326 0.884 1.00 85.25 212 SER A C 1
ATOM 1695 O O . SER A 1 212 ? -9.422 7.236 1.407 1.00 85.25 212 SER A O 1
ATOM 1697 N N . LYS A 1 213 ? -10.245 8.449 -0.304 1.00 86.00 213 LYS A N 1
ATOM 1698 C CA . LYS A 1 213 ? -10.682 7.302 -1.108 1.00 86.00 213 LYS A CA 1
ATOM 1699 C C . LYS A 1 213 ? -9.499 6.401 -1.470 1.00 86.00 213 LYS A C 1
ATOM 1701 O O . LYS A 1 213 ? -9.602 5.188 -1.295 1.00 86.00 213 LYS A O 1
ATOM 1706 N N . GLY A 1 214 ? -8.390 6.986 -1.932 1.00 88.50 214 GLY A N 1
ATOM 1707 C CA . GLY A 1 214 ? -7.158 6.258 -2.238 1.00 88.50 214 GLY A CA 1
ATOM 1708 C C . GLY A 1 214 ? -6.580 5.569 -1.003 1.00 88.50 214 GLY A C 1
ATOM 1709 O O . GLY A 1 214 ? -6.304 4.371 -1.046 1.00 88.50 214 GLY A O 1
ATOM 1710 N N . CYS A 1 215 ? -6.504 6.287 0.123 1.00 89.44 215 CYS A N 1
ATOM 1711 C CA . CYS A 1 215 ? -6.041 5.740 1.400 1.00 89.44 215 CYS A CA 1
ATOM 1712 C C . CYS A 1 215 ? -6.845 4.505 1.830 1.00 89.44 215 CYS A C 1
ATOM 1714 O O . CYS A 1 215 ? -6.263 3.456 2.090 1.00 89.44 215 CYS A O 1
ATOM 1716 N N . ILE A 1 216 ? -8.179 4.608 1.859 1.00 90.12 216 ILE A N 1
ATOM 1717 C CA . ILE A 1 216 ? -9.057 3.513 2.296 1.00 90.12 216 ILE A CA 1
ATOM 1718 C C . ILE A 1 216 ? -8.940 2.309 1.366 1.00 90.12 216 ILE A C 1
ATOM 1720 O O . ILE A 1 216 ? -8.778 1.193 1.845 1.00 90.12 216 ILE A O 1
ATOM 1724 N N . CYS A 1 217 ? -8.982 2.519 0.044 1.00 89.56 217 CYS A N 1
ATOM 1725 C CA . CYS A 1 217 ? -8.871 1.415 -0.913 1.00 89.56 217 CYS A CA 1
ATOM 1726 C C . CYS A 1 217 ? -7.543 0.666 -0.749 1.00 89.56 217 CYS A C 1
ATOM 1728 O O . CYS A 1 217 ? -7.511 -0.563 -0.839 1.00 89.56 217 CYS A O 1
ATOM 1730 N N . LYS A 1 218 ? -6.457 1.405 -0.498 1.00 93.56 218 LYS A N 1
ATOM 1731 C CA . LYS A 1 218 ? -5.116 0.848 -0.327 1.00 93.56 218 LYS A CA 1
ATOM 1732 C C . LYS A 1 218 ? -4.972 0.090 0.992 1.00 93.56 218 LYS A C 1
ATOM 1734 O O . LYS A 1 218 ? -4.407 -0.997 0.984 1.00 93.56 218 LYS A O 1
ATOM 1739 N N . ILE A 1 219 ? -5.524 0.617 2.087 1.00 94.75 219 ILE A N 1
ATOM 1740 C CA . ILE A 1 219 ? -5.569 -0.079 3.381 1.00 94.75 219 ILE A CA 1
ATOM 1741 C C . ILE A 1 219 ? -6.399 -1.358 3.275 1.00 94.75 219 ILE A C 1
ATOM 1743 O O . ILE A 1 219 ? -5.910 -2.427 3.623 1.00 94.75 219 ILE A O 1
ATOM 1747 N N . ALA A 1 220 ? -7.626 -1.261 2.758 1.00 92.50 220 ALA A N 1
ATOM 1748 C CA . ALA A 1 220 ? -8.533 -2.399 2.653 1.00 92.50 220 ALA A CA 1
ATOM 1749 C C . ALA A 1 220 ? -7.928 -3.528 1.814 1.00 92.50 220 ALA A C 1
ATOM 1751 O O . ALA A 1 220 ? -7.858 -4.656 2.282 1.00 92.50 220 ALA A O 1
ATOM 1752 N N . SER A 1 221 ? -7.376 -3.201 0.640 1.00 94.25 221 SER A N 1
ATOM 1753 C CA . SER A 1 221 ? -6.763 -4.201 -0.248 1.00 94.25 221 SER A CA 1
ATOM 1754 C C . SER A 1 221 ? -5.490 -4.833 0.328 1.00 94.25 221 SER A C 1
ATOM 1756 O O . SER A 1 221 ? -5.097 -5.906 -0.119 1.00 94.25 221 SER A O 1
ATOM 1758 N N . ALA A 1 222 ? -4.813 -4.157 1.261 1.00 95.06 222 ALA A N 1
ATOM 1759 C CA . ALA A 1 222 ? -3.616 -4.675 1.919 1.00 95.06 222 ALA A CA 1
ATOM 1760 C C . ALA A 1 222 ? -3.945 -5.535 3.148 1.00 95.06 222 ALA A C 1
ATOM 1762 O O . ALA A 1 222 ? -3.196 -6.458 3.453 1.00 95.06 222 ALA A O 1
ATOM 1763 N N . LEU A 1 223 ? -5.040 -5.231 3.854 1.00 96.00 223 LEU A N 1
ATOM 1764 C CA . LEU A 1 223 ? -5.457 -5.970 5.044 1.00 96.00 223 LEU A CA 1
ATOM 1765 C C . LEU A 1 223 ? -6.368 -7.153 4.720 1.00 96.00 223 LEU A C 1
ATOM 1767 O O . LEU A 1 223 ? -6.212 -8.208 5.319 1.00 96.00 223 LEU A O 1
ATOM 1771 N N . LEU A 1 224 ? -7.323 -6.988 3.807 1.00 96.19 224 LEU A N 1
ATOM 1772 C CA . LEU A 1 224 ? -8.427 -7.922 3.611 1.00 96.19 224 LEU A CA 1
ATOM 1773 C C . LEU A 1 224 ? -8.443 -8.465 2.185 1.00 96.19 224 LEU A C 1
ATOM 1775 O O . LEU A 1 224 ? -8.319 -7.729 1.204 1.00 96.19 224 LEU A O 1
ATOM 1779 N N . THR A 1 225 ? -8.668 -9.769 2.059 1.00 96.81 225 THR A N 1
ATOM 1780 C CA . THR A 1 225 ? -9.035 -10.361 0.770 1.00 96.81 225 THR A CA 1
ATOM 1781 C C . THR A 1 225 ? -10.497 -10.062 0.426 1.00 96.81 225 THR A C 1
ATOM 1783 O O . THR A 1 225 ? -11.312 -9.707 1.281 1.00 96.81 225 THR A O 1
ATOM 1786 N N . LYS A 1 226 ? -10.872 -10.256 -0.846 1.00 92.06 226 LYS A N 1
ATOM 1787 C CA . LYS A 1 226 ? -12.259 -10.057 -1.308 1.00 92.06 226 LYS A CA 1
ATOM 1788 C C . LYS A 1 226 ? -13.264 -10.967 -0.601 1.00 92.06 226 LYS A C 1
ATOM 1790 O O . LYS A 1 226 ? -14.409 -10.557 -0.417 1.00 92.06 226 LYS A O 1
ATOM 1795 N N . SER A 1 227 ? -12.827 -12.160 -0.193 1.00 94.38 227 SER A N 1
ATOM 1796 C CA . SER A 1 227 ? -13.641 -13.091 0.588 1.00 94.38 227 SER A CA 1
ATOM 1797 C C . SER A 1 227 ? -14.059 -12.448 1.911 1.00 94.38 227 SER A C 1
ATOM 1799 O O . SER A 1 227 ? -15.252 -12.256 2.158 1.00 94.38 227 SER A O 1
ATOM 1801 N N . VAL A 1 228 ? -13.094 -11.977 2.707 1.00 95.75 228 VAL A N 1
ATOM 1802 C CA . VAL A 1 228 ? -13.361 -11.335 4.004 1.00 95.75 228 VAL A CA 1
ATOM 1803 C C . VAL A 1 228 ? -14.117 -10.016 3.841 1.00 95.75 228 VAL A C 1
ATOM 1805 O O . VAL A 1 228 ? -15.109 -9.793 4.533 1.00 95.75 228 VAL A O 1
ATOM 1808 N N . GLU A 1 229 ? -13.737 -9.167 2.878 1.00 93.06 229 GLU A N 1
ATOM 1809 C CA . GLU A 1 229 ? -14.441 -7.901 2.614 1.00 93.06 229 GLU A CA 1
ATOM 1810 C C . GLU A 1 229 ? -15.941 -8.102 2.341 1.00 93.06 229 GLU A C 1
ATOM 1812 O O . GLU A 1 229 ? -16.763 -7.280 2.750 1.00 93.06 229 GLU A O 1
ATOM 1817 N N . SER A 1 230 ? -16.317 -9.192 1.663 1.00 92.31 230 SER A N 1
ATOM 1818 C CA . SER A 1 230 ? -17.711 -9.456 1.294 1.00 92.31 230 SER A CA 1
ATOM 1819 C C . SER A 1 230 ? -18.629 -9.687 2.504 1.00 92.31 230 SER A C 1
ATOM 1821 O O . SER A 1 230 ? -19.815 -9.344 2.427 1.00 92.31 230 SER A O 1
ATOM 1823 N N . HIS A 1 231 ? -18.078 -10.171 3.624 1.00 93.81 231 HIS A N 1
ATOM 1824 C CA . HIS A 1 231 ? -18.796 -10.443 4.874 1.00 93.81 231 HIS A CA 1
ATOM 1825 C C . HIS A 1 231 ? -19.094 -9.178 5.678 1.00 93.81 231 HIS A C 1
ATOM 1827 O O . HIS A 1 231 ? -20.028 -9.148 6.482 1.00 93.81 231 HIS A O 1
ATOM 1833 N N . TYR A 1 232 ? -18.320 -8.120 5.456 1.00 93.94 232 TYR A N 1
ATOM 1834 C CA . TYR A 1 232 ? -18.504 -6.854 6.138 1.00 93.94 232 TYR A CA 1
ATOM 1835 C C . TYR A 1 232 ? -19.340 -5.886 5.309 1.00 93.94 232 TYR A C 1
ATOM 1837 O O . TYR A 1 232 ? -19.501 -5.990 4.094 1.00 93.94 232 TYR A O 1
ATOM 1845 N N . SER A 1 233 ? -19.896 -4.905 6.001 1.00 91.56 233 SER A N 1
ATOM 1846 C CA . SER A 1 233 ? -20.423 -3.666 5.455 1.00 91.56 233 SER A CA 1
ATOM 1847 C C . SER A 1 233 ? -20.050 -2.538 6.402 1.00 91.56 233 SER A C 1
ATOM 1849 O O . SER A 1 233 ? -19.770 -2.764 7.576 1.00 91.56 233 SER A O 1
ATOM 1851 N N . GLY A 1 234 ? -20.077 -1.304 5.914 1.00 83.19 234 GLY A N 1
ATOM 1852 C CA . GLY A 1 234 ? -19.739 -0.155 6.743 1.00 83.19 234 GLY A CA 1
ATOM 1853 C C . GLY A 1 234 ? -20.559 -0.020 8.029 1.00 83.19 234 GLY A C 1
ATOM 1854 O O . GLY A 1 234 ? -20.011 0.390 9.042 1.00 83.19 234 GLY A O 1
ATOM 1855 N N . THR A 1 235 ? -21.846 -0.382 7.992 1.00 86.00 235 THR A N 1
ATOM 1856 C CA . THR A 1 235 ? -22.796 -0.171 9.102 1.00 86.00 235 THR A CA 1
ATOM 1857 C C . THR A 1 235 ? -23.562 -1.428 9.526 1.00 86.00 235 THR A C 1
ATOM 1859 O O . THR A 1 235 ? -24.496 -1.323 10.308 1.00 86.00 235 THR A O 1
ATOM 1862 N N . GLY A 1 236 ? -23.234 -2.604 8.986 1.00 87.69 236 GLY A N 1
ATOM 1863 C CA . GLY A 1 236 ? -23.949 -3.856 9.276 1.00 87.69 236 GLY A CA 1
ATOM 1864 C C . GLY A 1 236 ? -25.284 -4.036 8.533 1.00 87.69 236 GLY A C 1
ATOM 1865 O O . GLY A 1 236 ? -26.274 -4.440 9.131 1.00 87.69 236 GLY A O 1
ATOM 1866 N N . LYS A 1 237 ? -25.366 -3.676 7.243 1.00 84.62 237 LYS A N 1
ATOM 1867 C CA . LYS A 1 237 ? -26.625 -3.756 6.474 1.00 84.62 237 LYS A CA 1
ATOM 1868 C C . LYS A 1 237 ? -27.006 -5.202 6.145 1.00 84.62 237 LYS A C 1
ATOM 1870 O O . LYS A 1 237 ? -26.164 -5.988 5.713 1.00 84.62 237 LYS A O 1
ATOM 1875 N N . ILE A 1 238 ? -28.299 -5.497 6.250 1.00 87.81 238 ILE A N 1
ATOM 1876 C CA . ILE A 1 238 ? -28.906 -6.722 5.728 1.00 87.81 238 ILE A CA 1
ATOM 1877 C C . ILE A 1 238 ? -29.185 -6.509 4.240 1.00 87.81 238 ILE A C 1
ATOM 1879 O O . ILE A 1 238 ? -29.875 -5.564 3.861 1.00 87.81 238 ILE A O 1
ATOM 1883 N N . ILE A 1 239 ? -28.624 -7.363 3.385 1.00 80.19 239 ILE A N 1
ATOM 1884 C CA . ILE A 1 239 ? -28.851 -7.330 1.938 1.00 80.19 239 ILE A CA 1
ATOM 1885 C C . ILE A 1 239 ? -29.393 -8.696 1.539 1.00 80.19 239 ILE A C 1
ATOM 1887 O O . ILE A 1 239 ? -28.716 -9.701 1.729 1.00 80.19 239 ILE A O 1
ATOM 1891 N N . LYS A 1 240 ? -30.607 -8.731 0.975 1.00 84.25 240 LYS A N 1
ATOM 1892 C CA . LYS A 1 240 ? -31.277 -9.975 0.546 1.00 84.25 240 LYS A CA 1
ATOM 1893 C C . LYS A 1 240 ? -31.368 -11.026 1.667 1.00 84.25 240 LYS A C 1
ATOM 1895 O O . LYS A 1 240 ? -31.053 -12.189 1.458 1.00 84.25 240 LYS A O 1
ATOM 1900 N N . GLY A 1 241 ? -31.729 -10.596 2.876 1.00 89.31 241 GLY A N 1
ATOM 1901 C CA . GLY A 1 241 ? -31.843 -11.479 4.044 1.00 89.31 241 GLY A CA 1
ATOM 1902 C C . GLY A 1 241 ? -30.513 -11.888 4.689 1.00 89.31 241 GLY A C 1
ATOM 1903 O O . GLY A 1 241 ? -30.527 -12.396 5.803 1.00 89.31 241 GLY A O 1
ATOM 1904 N N . VAL A 1 242 ? -29.363 -11.606 4.065 1.00 85.88 242 VAL A N 1
ATOM 1905 C CA . VAL A 1 242 ? -28.045 -11.878 4.657 1.00 85.88 242 VAL A CA 1
ATOM 1906 C C . VAL A 1 242 ? -27.536 -10.628 5.372 1.00 85.88 242 VAL A C 1
ATOM 1908 O O . VAL A 1 242 ? -27.255 -9.599 4.748 1.00 85.88 242 VAL A O 1
ATOM 1911 N N . GLY A 1 243 ? -27.432 -10.707 6.699 1.00 89.56 243 GLY A N 1
ATOM 1912 C CA . GLY A 1 243 ? -26.841 -9.664 7.533 1.00 89.56 243 GLY A CA 1
ATOM 1913 C C . GLY A 1 243 ? -25.326 -9.612 7.369 1.00 89.56 243 GLY A C 1
ATOM 1914 O O . GLY A 1 243 ? -24.638 -10.578 7.686 1.00 89.56 243 GLY A O 1
ATOM 1915 N N . LYS A 1 244 ? -24.792 -8.485 6.890 1.00 93.00 244 LYS A N 1
ATOM 1916 C CA . LYS A 1 244 ? -23.342 -8.252 6.880 1.00 93.00 244 LYS A CA 1
ATOM 1917 C C . LYS A 1 244 ? -22.877 -7.735 8.233 1.00 93.00 244 LYS A C 1
ATOM 1919 O O . LYS A 1 244 ? -23.593 -6.991 8.898 1.00 93.00 244 LYS A O 1
ATOM 1924 N N . LEU A 1 245 ? -21.643 -8.052 8.601 1.00 94.25 245 LEU A N 1
ATOM 1925 C CA . LEU A 1 245 ? -21.021 -7.551 9.823 1.00 94.25 245 LEU A CA 1
ATOM 1926 C C . LEU A 1 245 ? -20.729 -6.048 9.717 1.00 94.25 245 LEU A C 1
ATOM 1928 O O . LEU A 1 245 ? -20.570 -5.503 8.622 1.00 94.25 245 LEU A O 1
ATOM 1932 N N . ASN A 1 246 ? -20.660 -5.364 10.857 1.00 94.38 246 ASN A N 1
ATOM 1933 C CA . ASN A 1 246 ? -20.347 -3.942 10.912 1.00 94.38 246 ASN A CA 1
ATOM 1934 C C . ASN A 1 246 ? -18.824 -3.723 10.964 1.00 94.38 246 ASN A C 1
ATOM 1936 O O . ASN A 1 246 ? -18.175 -4.052 11.952 1.00 94.38 246 ASN A O 1
ATOM 1940 N N . PHE A 1 247 ? -18.245 -3.151 9.908 1.00 94.69 247 PHE A N 1
ATOM 1941 C CA . PHE A 1 247 ? -16.818 -2.830 9.876 1.00 94.69 247 PHE A CA 1
ATOM 1942 C C . PHE A 1 247 ? -16.489 -1.615 10.747 1.00 94.69 247 PHE A C 1
ATOM 1944 O O . PHE A 1 247 ? -15.428 -1.578 11.360 1.00 94.69 247 PHE A O 1
ATOM 1951 N N . SER A 1 248 ? -17.400 -0.640 10.866 1.00 92.06 248 SER A N 1
ATOM 1952 C CA . SER A 1 248 ? -17.153 0.583 11.647 1.00 92.06 248 SER A CA 1
ATOM 1953 C C . SER A 1 248 ? -16.989 0.341 13.151 1.00 92.06 248 SER A C 1
ATOM 1955 O O . SER A 1 248 ? -16.435 1.185 13.857 1.00 92.06 248 SER A O 1
ATOM 1957 N N . SER A 1 249 ? -17.454 -0.805 13.653 1.00 94.81 249 SER A N 1
ATOM 1958 C CA . SER A 1 249 ? -17.274 -1.200 15.051 1.00 94.81 249 SER A CA 1
ATOM 1959 C C . SER A 1 249 ? -15.927 -1.864 15.339 1.00 94.81 249 SER A C 1
ATOM 1961 O O . SER A 1 249 ? -15.563 -1.946 16.511 1.00 94.81 249 SER A O 1
ATOM 1963 N N . THR A 1 250 ? -15.193 -2.306 14.311 1.00 96.88 250 THR A N 1
ATOM 1964 C CA . THR A 1 250 ? -13.887 -2.972 14.471 1.00 96.88 250 THR A CA 1
ATOM 1965 C C . THR A 1 250 ? -12.831 -2.016 15.024 1.00 96.88 250 THR A C 1
ATOM 1967 O O . THR A 1 250 ? -12.880 -0.802 14.787 1.00 96.88 250 THR A O 1
ATOM 1970 N N . GLU A 1 251 ? -11.858 -2.540 15.765 1.00 97.62 251 GLU A N 1
ATOM 1971 C CA . GLU A 1 251 ? -10.748 -1.726 16.271 1.00 97.62 251 GLU A CA 1
ATOM 1972 C C . GLU A 1 251 ? -9.799 -1.318 15.137 1.00 97.62 251 GLU A C 1
ATOM 1974 O O . GLU A 1 251 ? -9.320 -0.180 15.092 1.00 97.62 251 GLU A O 1
ATOM 1979 N N . THR A 1 252 ? -9.630 -2.194 14.147 1.00 96.75 252 THR A N 1
ATOM 1980 C CA . THR A 1 252 ? -8.921 -1.932 12.892 1.00 96.75 252 THR A CA 1
ATOM 1981 C C . THR A 1 252 ? -9.476 -0.694 12.188 1.00 96.75 252 THR A C 1
ATOM 1983 O O . THR A 1 252 ? -8.713 0.181 11.762 1.00 96.75 252 THR A O 1
ATOM 1986 N N . TYR A 1 253 ? -10.806 -0.555 12.111 1.00 95.50 253 TYR A N 1
ATOM 1987 C CA . TYR A 1 253 ? -11.432 0.637 11.541 1.00 95.50 253 TYR A CA 1
ATOM 1988 C C . TYR A 1 253 ? -11.113 1.904 12.336 1.00 95.50 253 TYR A C 1
ATOM 1990 O O . TYR A 1 253 ? -10.814 2.942 11.741 1.00 95.50 253 TYR A O 1
ATOM 1998 N N . LYS A 1 254 ? -11.149 1.845 13.672 1.00 95.50 254 LYS A N 1
ATOM 1999 C CA . LYS A 1 254 ? -10.815 3.003 14.515 1.00 95.50 254 LYS A CA 1
ATOM 2000 C C . LYS A 1 254 ? -9.368 3.437 14.286 1.00 95.50 254 LYS A C 1
ATOM 2002 O O . LYS A 1 254 ? -9.132 4.621 14.059 1.00 95.50 254 LYS A O 1
ATOM 2007 N N . CYS A 1 255 ? -8.438 2.484 14.213 1.00 95.75 255 CYS A N 1
ATOM 2008 C CA . CYS A 1 255 ? -7.040 2.748 13.870 1.00 95.75 255 CYS A CA 1
ATOM 2009 C C . CYS A 1 255 ? -6.913 3.422 12.500 1.00 95.75 255 CYS A C 1
ATOM 2011 O O . CYS A 1 255 ? -6.236 4.442 12.376 1.00 95.75 255 CYS A O 1
ATOM 2013 N N . MET A 1 256 ? -7.610 2.903 11.481 1.00 94.38 256 MET A N 1
ATOM 2014 C CA . MET A 1 256 ? -7.646 3.509 10.148 1.00 94.38 256 MET A CA 1
ATOM 2015 C C . MET A 1 256 ? -8.189 4.943 10.193 1.00 94.38 256 MET A C 1
ATOM 2017 O O . MET A 1 256 ? -7.608 5.847 9.603 1.00 94.38 256 MET A O 1
ATOM 2021 N N . ARG A 1 257 ? -9.295 5.181 10.898 1.00 91.88 257 ARG A N 1
ATOM 2022 C CA . ARG A 1 257 ? -9.901 6.511 11.017 1.00 91.88 257 ARG A CA 1
ATOM 2023 C C . ARG A 1 257 ? -8.950 7.516 11.666 1.00 91.88 257 ARG A C 1
ATOM 2025 O O . ARG A 1 257 ? -8.909 8.666 11.235 1.00 91.88 257 ARG A O 1
ATOM 2032 N N . ASP A 1 258 ? -8.201 7.087 12.675 1.00 91.94 258 ASP A N 1
ATOM 2033 C CA . ASP A 1 258 ? -7.325 7.960 13.455 1.00 91.94 258 ASP A CA 1
ATOM 2034 C C . ASP A 1 258 ? -6.052 8.363 12.685 1.00 91.94 258 ASP A C 1
ATOM 2036 O O . ASP A 1 258 ? -5.467 9.409 12.970 1.00 91.94 258 ASP A O 1
ATOM 2040 N N . ILE A 1 259 ? -5.642 7.585 11.674 1.00 91.12 259 ILE A N 1
ATOM 2041 C CA . ILE A 1 259 ? -4.497 7.921 10.810 1.00 91.12 259 ILE A CA 1
ATOM 2042 C C . ILE A 1 259 ? -4.870 8.716 9.555 1.00 91.12 259 ILE A C 1
ATOM 2044 O O . ILE A 1 259 ? -3.990 9.300 8.921 1.00 91.12 259 ILE A O 1
ATOM 2048 N N . LEU A 1 260 ? -6.143 8.711 9.145 1.00 89.19 260 LEU A N 1
ATOM 2049 C CA . LEU A 1 260 ? -6.555 9.412 7.934 1.00 89.19 260 LEU A CA 1
ATOM 2050 C C . LEU A 1 260 ? -6.393 10.930 8.142 1.00 89.19 260 LEU A C 1
ATOM 2052 O O . LEU A 1 260 ? -6.812 11.449 9.181 1.00 89.19 260 LEU A O 1
ATOM 2056 N N . PRO A 1 261 ? -5.812 11.674 7.178 1.00 78.44 261 PRO A N 1
ATOM 2057 C CA . PRO A 1 261 ? -5.506 13.087 7.375 1.00 78.44 261 PRO A CA 1
ATOM 2058 C C . PRO A 1 261 ? -6.764 13.889 7.711 1.00 78.44 261 PRO A C 1
ATOM 2060 O O . PRO A 1 261 ? -7.706 13.936 6.919 1.00 78.44 261 PRO A O 1
ATOM 2063 N N . LYS A 1 262 ? -6.766 14.584 8.856 1.00 73.44 262 LYS A N 1
ATOM 2064 C CA . LYS A 1 262 ? -7.866 15.483 9.257 1.00 73.44 262 LYS A CA 1
ATOM 2065 C C . LYS A 1 262 ? -8.095 16.607 8.236 1.00 73.44 262 LYS A C 1
ATOM 2067 O O . LYS A 1 262 ? -9.201 17.109 8.110 1.00 73.44 262 LYS A O 1
ATOM 2072 N N . ASN A 1 263 ? -7.097 16.956 7.433 1.00 54.38 263 ASN A N 1
ATOM 2073 C CA . ASN A 1 263 ? -7.230 18.005 6.418 1.00 54.38 263 ASN A CA 1
ATOM 2074 C C . ASN A 1 263 ? -7.975 17.508 5.164 1.00 54.38 263 ASN A C 1
ATOM 2076 O O . ASN A 1 263 ? -8.565 18.293 4.437 1.00 54.38 263 ASN A O 1
ATOM 2080 N N . LEU A 1 264 ? -8.066 16.192 4.953 1.00 51.72 264 LEU A N 1
ATOM 2081 C CA . LEU A 1 264 ? -9.006 15.613 3.982 1.00 51.72 264 LEU A CA 1
ATOM 2082 C C . LEU A 1 264 ? -10.440 15.532 4.523 1.00 51.72 264 LEU A C 1
ATOM 2084 O O . LEU A 1 264 ? -11.390 15.255 3.795 1.00 51.72 264 LEU A O 1
ATOM 2088 N N . VAL A 1 265 ? -10.605 15.819 5.811 1.00 47.50 265 VAL A N 1
ATOM 2089 C CA . VAL A 1 265 ? -11.887 15.942 6.494 1.00 47.50 265 VAL A CA 1
ATOM 2090 C C . VAL A 1 265 ? -12.438 17.374 6.365 1.00 47.50 265 VAL A C 1
ATOM 2092 O O . VAL A 1 265 ? -13.476 17.673 6.936 1.00 47.50 265 VAL A O 1
ATOM 2095 N N . ILE A 1 266 ? -11.835 18.258 5.555 1.00 43.84 266 ILE A N 1
ATOM 2096 C CA . ILE A 1 266 ? -12.379 19.604 5.262 1.00 43.84 266 ILE A CA 1
ATOM 2097 C C . ILE A 1 266 ? -13.790 19.539 4.629 1.00 43.84 266 ILE A C 1
ATOM 2099 O O . ILE A 1 266 ? -14.583 20.466 4.785 1.00 43.84 266 ILE A O 1
ATOM 2103 N N . LEU A 1 267 ? -14.205 18.390 4.084 1.00 43.56 267 LEU A N 1
ATOM 2104 C CA . LEU A 1 267 ? -15.610 18.138 3.726 1.00 43.56 267 LEU A CA 1
ATOM 2105 C C . LEU A 1 267 ? -16.571 17.985 4.931 1.00 43.56 267 LEU A C 1
ATOM 2107 O O . LEU A 1 267 ? -17.779 17.902 4.728 1.00 43.56 267 LEU A O 1
ATOM 2111 N N . ARG A 1 268 ? -16.097 17.971 6.188 1.00 44.44 268 ARG A N 1
ATOM 2112 C CA . ARG A 1 268 ? -16.964 17.952 7.388 1.00 44.44 268 ARG A CA 1
ATOM 2113 C C . ARG A 1 268 ? -17.546 19.320 7.748 1.00 44.44 268 ARG A C 1
ATOM 2115 O O . ARG A 1 268 ? -18.564 19.331 8.433 1.00 44.44 268 ARG A O 1
ATOM 2122 N N . ASN A 1 269 ? -16.964 20.432 7.286 1.00 39.19 269 ASN A N 1
ATOM 2123 C CA . ASN A 1 269 ? -17.387 21.786 7.683 1.00 39.19 269 ASN A CA 1
ATOM 2124 C C . ASN A 1 269 ? -17.758 22.718 6.516 1.00 39.19 269 ASN A C 1
ATOM 2126 O O . ASN A 1 269 ? -18.042 23.892 6.752 1.00 39.19 269 ASN A O 1
ATOM 2130 N N . ALA A 1 270 ? -17.810 22.235 5.271 1.00 38.78 270 ALA A N 1
ATOM 2131 C CA . ALA A 1 270 ? -18.261 23.057 4.153 1.00 38.78 270 ALA A CA 1
ATOM 2132 C C . ALA A 1 270 ? -19.775 23.322 4.256 1.00 38.78 270 ALA A C 1
ATOM 2134 O O . ALA A 1 270 ? -20.610 22.571 3.757 1.00 38.78 270 ALA A O 1
ATOM 2135 N N . LYS A 1 271 ? -20.115 24.451 4.884 1.00 40.22 271 LYS A N 1
ATOM 2136 C CA . LYS A 1 271 ? -21.411 25.149 4.837 1.00 40.22 271 LYS A CA 1
ATOM 2137 C C . LYS A 1 271 ? -21.745 25.683 3.428 1.00 40.22 271 LYS A C 1
ATOM 2139 O O . LYS A 1 271 ? -22.654 26.485 3.278 1.00 40.22 271 LYS A O 1
ATOM 2144 N N . ILE A 1 272 ? -21.002 25.257 2.407 1.00 41.19 272 ILE A N 1
ATOM 2145 C CA . ILE A 1 272 ? -21.123 25.667 1.013 1.00 41.19 272 ILE A CA 1
ATOM 2146 C C . ILE A 1 272 ? -20.923 24.404 0.168 1.00 41.19 272 ILE A C 1
ATOM 2148 O O . ILE A 1 272 ? -19.825 24.095 -0.284 1.00 41.19 272 ILE A O 1
ATOM 2152 N N . LEU A 1 273 ? -21.994 23.633 0.004 1.00 29.67 273 LEU A N 1
ATOM 2153 C CA . LEU A 1 273 ? -22.193 22.865 -1.218 1.00 29.67 273 LEU A CA 1
ATOM 2154 C C . LEU A 1 273 ? -23.431 23.503 -1.858 1.00 29.67 273 LEU A C 1
ATOM 2156 O O . LEU A 1 273 ? -24.500 23.422 -1.249 1.00 29.67 273 LEU A O 1
ATOM 2160 N N . PRO A 1 274 ? -23.300 24.225 -2.984 1.00 35.78 274 PRO A N 1
ATOM 2161 C CA . PRO A 1 274 ? -24.431 24.903 -3.594 1.00 35.78 274 PRO A CA 1
ATOM 2162 C C . PRO A 1 274 ? -25.516 23.886 -3.945 1.00 35.78 274 PRO A C 1
ATOM 2164 O O . PRO A 1 274 ? -25.246 22.774 -4.401 1.00 35.78 274 PRO A O 1
ATOM 2167 N N . GLU A 1 275 ? -26.750 24.315 -3.726 1.00 33.56 275 GLU A N 1
ATOM 2168 C CA . GLU A 1 275 ? -28.035 23.610 -3.778 1.00 33.56 275 GLU A CA 1
ATOM 2169 C C . GLU A 1 275 ? -28.397 23.001 -5.155 1.00 33.56 275 GLU A C 1
ATOM 2171 O O . GLU A 1 275 ? -29.536 22.627 -5.404 1.00 33.56 275 GLU A O 1
ATOM 2176 N N . LYS A 1 276 ? -27.427 22.850 -6.066 1.00 29.45 276 LYS A N 1
ATOM 2177 C CA . LYS A 1 276 ? -27.606 22.328 -7.432 1.00 29.45 276 LYS A CA 1
ATOM 2178 C C . LYS A 1 276 ? -27.092 20.901 -7.655 1.00 29.45 276 LYS A C 1
ATOM 2180 O O . LYS A 1 276 ? -27.009 20.458 -8.793 1.00 29.45 276 LYS A O 1
ATOM 2185 N N . LEU A 1 277 ? -26.791 20.146 -6.598 1.00 30.47 277 LEU A N 1
ATOM 2186 C CA . LEU A 1 277 ? -26.414 18.723 -6.705 1.00 30.47 277 LEU A CA 1
ATOM 2187 C C . LEU A 1 277 ? -27.518 17.744 -6.273 1.00 30.47 277 LEU A C 1
ATOM 2189 O O . LEU A 1 277 ? -27.252 16.557 -6.102 1.00 30.47 277 LEU A O 1
ATOM 2193 N N . ALA A 1 278 ? -28.761 18.212 -6.135 1.00 32.72 278 ALA A N 1
ATOM 2194 C CA . ALA A 1 278 ? -29.878 17.359 -5.732 1.00 32.72 278 ALA A CA 1
ATOM 2195 C C . ALA A 1 278 ? -30.430 16.448 -6.851 1.00 32.72 278 ALA A C 1
ATOM 2197 O O . ALA A 1 278 ? -31.038 15.441 -6.520 1.00 32.72 278 ALA A O 1
ATOM 2198 N N . ASN A 1 279 ? -30.167 16.713 -8.142 1.00 32.12 279 ASN A N 1
ATOM 2199 C CA . ASN A 1 279 ? -30.844 15.999 -9.245 1.00 32.12 279 ASN A CA 1
ATOM 2200 C C . ASN A 1 279 ? -29.927 15.389 -10.328 1.00 32.12 279 ASN A C 1
ATOM 2202 O O . ASN A 1 279 ? -30.369 15.222 -11.458 1.00 32.12 279 ASN A O 1
ATOM 2206 N N . GLY A 1 280 ? -28.663 15.042 -10.048 1.00 28.03 280 GLY A N 1
ATOM 2207 C CA . GLY A 1 280 ? -27.776 14.613 -11.150 1.00 28.03 280 GLY A CA 1
ATOM 2208 C C . GLY A 1 280 ? -26.579 13.721 -10.841 1.00 28.03 280 GLY A C 1
ATOM 2209 O O . GLY A 1 280 ? -25.661 13.675 -11.649 1.00 28.03 280 GLY A O 1
ATOM 2210 N N . CYS A 1 281 ? -26.522 13.031 -9.698 1.00 27.98 281 CYS A N 1
ATOM 2211 C CA . CYS A 1 281 ? -25.393 12.123 -9.424 1.00 27.98 281 CYS A CA 1
ATOM 2212 C C . CYS A 1 281 ? -25.788 10.866 -8.634 1.00 27.98 281 CYS A C 1
ATOM 2214 O O . CYS A 1 281 ? -25.010 10.299 -7.866 1.00 27.98 281 CYS A O 1
ATOM 2216 N N . LEU A 1 282 ? -27.026 10.423 -8.836 1.00 29.45 282 LEU A N 1
ATOM 2217 C CA . LEU A 1 282 ? -27.503 9.104 -8.456 1.00 29.45 282 LEU A CA 1
ATOM 2218 C C . LEU A 1 282 ? -28.213 8.562 -9.699 1.00 29.45 282 LEU A C 1
ATOM 2220 O O . LEU A 1 282 ? -29.191 9.159 -10.124 1.00 29.45 282 LEU A O 1
ATOM 2224 N N . VAL A 1 283 ? -27.711 7.460 -10.264 1.00 30.52 283 VAL A N 1
ATOM 2225 C CA . VAL A 1 283 ? -28.163 6.835 -11.527 1.00 30.52 283 VAL A CA 1
ATOM 2226 C C . VAL A 1 283 ? -27.630 7.524 -12.791 1.00 30.52 283 VAL A C 1
ATOM 2228 O O . VAL A 1 283 ? -28.287 8.390 -13.328 1.00 30.52 283 VAL A O 1
ATOM 2231 N N . VAL A 1 284 ? -26.434 7.137 -13.251 1.00 26.39 284 VAL A N 1
ATOM 2232 C CA . VAL A 1 284 ? -26.149 6.622 -14.614 1.00 26.39 284 VAL A CA 1
ATOM 2233 C C . VAL A 1 284 ? -24.729 6.044 -14.561 1.00 26.39 284 VAL A C 1
ATOM 2235 O O . VAL A 1 284 ? -23.751 6.769 -14.645 1.00 26.39 284 VAL A O 1
ATOM 2238 N N . MET A 1 285 ? -24.617 4.735 -14.341 1.00 26.52 285 MET A N 1
ATOM 2239 C CA . MET A 1 285 ? -23.496 3.890 -14.794 1.00 26.52 285 MET A CA 1
ATOM 2240 C C . MET A 1 285 ? -24.060 2.465 -14.908 1.00 26.52 285 MET A C 1
ATOM 2242 O O . MET A 1 285 ? -23.666 1.539 -14.192 1.00 26.52 285 MET A O 1
ATOM 2246 N N . THR A 1 286 ? -25.076 2.345 -15.754 1.00 35.94 286 THR A N 1
ATOM 2247 C CA . THR A 1 286 ? -25.498 1.118 -16.426 1.00 35.94 286 THR A CA 1
ATOM 2248 C C . THR A 1 286 ? -25.752 1.528 -17.864 1.00 35.94 286 THR A C 1
ATOM 2250 O O . THR A 1 286 ? -26.511 2.463 -18.083 1.00 35.94 286 THR A O 1
ATOM 2253 N N . GLU A 1 287 ? -25.096 0.816 -18.774 1.00 30.25 287 GLU A N 1
ATOM 2254 C CA . GLU A 1 287 ? -25.098 0.944 -20.236 1.00 30.25 287 GLU A CA 1
ATOM 2255 C C . GLU A 1 287 ? -23.958 1.735 -20.894 1.00 30.25 287 GLU A C 1
ATOM 2257 O O . GLU A 1 287 ? -23.646 2.875 -20.571 1.00 30.25 287 GLU A O 1
ATOM 2262 N N . SER A 1 288 ? -23.392 1.035 -21.882 1.00 30.33 288 SER A N 1
ATOM 2263 C CA . SER A 1 288 ? -22.442 1.442 -22.913 1.00 30.33 288 SER A CA 1
ATOM 2264 C C . SER A 1 288 ? -20.975 1.623 -22.514 1.00 30.33 288 SER A C 1
ATOM 2266 O O . SER A 1 288 ? -20.501 2.716 -22.226 1.00 30.33 288 SER A O 1
ATOM 2268 N N . MET A 1 289 ? -20.242 0.508 -22.536 1.00 28.39 289 MET A N 1
ATOM 2269 C CA . MET A 1 289 ? -19.086 0.271 -23.421 1.00 28.39 289 MET A CA 1
ATOM 2270 C C . MET A 1 289 ? -18.493 -1.089 -23.035 1.00 28.39 289 MET A C 1
ATOM 2272 O O . MET A 1 289 ? -18.209 -1.363 -21.866 1.00 28.39 289 MET A O 1
ATOM 2276 N N . GLY A 1 290 ? -18.413 -1.989 -24.012 1.00 35.12 290 GLY A N 1
ATOM 2277 C CA . GLY A 1 290 ? -17.978 -3.362 -23.815 1.00 35.12 290 GLY A CA 1
ATOM 2278 C C . GLY A 1 290 ? -16.514 -3.440 -23.405 1.00 35.12 290 GLY A C 1
ATOM 2279 O O . GLY A 1 290 ? -15.647 -3.155 -24.208 1.00 35.12 290 GLY A O 1
ATOM 2280 N N . GLU A 1 291 ? -16.264 -3.864 -22.168 1.00 34.44 291 GLU A N 1
ATOM 2281 C CA . GLU A 1 291 ? -15.175 -4.771 -21.794 1.00 34.44 291 GLU A CA 1
ATOM 2282 C C . GLU A 1 291 ? -15.358 -5.185 -20.324 1.00 34.44 291 GLU A C 1
ATOM 2284 O O . GLU A 1 291 ? -15.264 -4.395 -19.384 1.00 34.44 291 GLU A O 1
ATOM 2289 N N . LYS A 1 292 ? -15.695 -6.460 -20.109 1.00 40.75 292 LYS A N 1
ATOM 2290 C CA . LYS A 1 292 ? -15.936 -7.046 -18.786 1.00 40.75 292 LYS A CA 1
ATOM 2291 C C . LYS A 1 292 ? -14.608 -7.308 -18.065 1.00 40.75 292 LYS A C 1
ATOM 2293 O O . LYS A 1 292 ? -14.133 -8.437 -18.123 1.00 40.75 292 LYS A O 1
ATOM 2298 N N . LYS A 1 293 ? -14.038 -6.335 -17.340 1.00 40.16 293 LYS A N 1
ATOM 2299 C CA . LYS A 1 293 ? -13.042 -6.610 -16.276 1.00 40.16 293 LYS A CA 1
ATOM 2300 C C . LYS A 1 293 ? -13.193 -5.673 -15.059 1.00 40.16 293 LYS A C 1
ATOM 2302 O O . LYS A 1 293 ? -13.001 -4.469 -15.139 1.00 40.16 293 LYS A O 1
ATOM 2307 N N . ASP A 1 294 ? -13.553 -6.272 -13.919 1.00 44.47 294 ASP A N 1
ATOM 2308 C CA . ASP A 1 294 ? -13.241 -5.871 -12.532 1.00 44.47 294 ASP A CA 1
ATOM 2309 C C . ASP A 1 294 ? -13.564 -4.452 -12.005 1.00 44.47 294 ASP A C 1
ATOM 2311 O O . ASP A 1 294 ? -12.790 -3.854 -11.256 1.00 44.47 294 ASP A O 1
ATOM 2315 N N . LEU A 1 295 ? -14.785 -3.951 -12.223 1.00 42.34 295 LEU A N 1
ATOM 2316 C CA . LEU A 1 295 ? -15.262 -2.682 -11.628 1.00 42.34 295 LEU A CA 1
ATOM 2317 C C . LEU A 1 295 ? -15.922 -2.798 -10.228 1.00 42.34 295 LEU A C 1
ATOM 2319 O O . LEU A 1 295 ? -16.567 -1.861 -9.750 1.00 42.34 295 LEU A O 1
ATOM 2323 N N . SER A 1 296 ? -15.783 -3.936 -9.537 1.00 53.50 296 SER A N 1
ATOM 2324 C CA . SER A 1 296 ? -16.486 -4.216 -8.264 1.00 53.50 296 SER A CA 1
ATOM 2325 C C . SER A 1 296 ? -15.844 -3.555 -7.026 1.00 53.50 296 SER A C 1
ATOM 2327 O O . SER A 1 296 ? -16.515 -3.269 -6.033 1.00 53.50 296 SER A O 1
ATOM 2329 N N . ARG A 1 297 ? -14.545 -3.221 -7.072 1.00 49.47 297 ARG A N 1
ATOM 2330 C CA . ARG A 1 297 ? -13.781 -2.794 -5.878 1.00 49.47 297 ARG A CA 1
ATOM 2331 C C . ARG A 1 297 ? -14.163 -1.414 -5.320 1.00 49.47 297 ARG A C 1
ATOM 2333 O O . ARG A 1 297 ? -13.937 -1.160 -4.141 1.00 49.47 297 ARG A O 1
ATOM 2340 N N . HIS A 1 298 ? -14.731 -0.520 -6.132 1.00 51.91 298 HIS A N 1
ATOM 2341 C CA . HIS A 1 298 ? -14.836 0.904 -5.777 1.00 51.91 298 HIS A CA 1
ATOM 2342 C C . HIS A 1 298 ? -16.199 1.353 -5.242 1.00 51.91 298 HIS A C 1
ATOM 2344 O O . HIS A 1 298 ? -16.264 2.373 -4.553 1.00 51.91 298 HIS A O 1
ATOM 2350 N N . LYS A 1 299 ? -17.280 0.611 -5.515 1.00 51.84 299 LYS A N 1
ATOM 2351 C CA . LYS A 1 299 ? -18.628 1.001 -5.064 1.00 51.84 299 LYS A CA 1
ATOM 2352 C C . LYS A 1 299 ? -18.798 0.822 -3.549 1.00 51.84 299 LYS A C 1
ATOM 2354 O O . LYS A 1 299 ? -19.440 1.644 -2.908 1.00 51.84 299 LYS A O 1
ATOM 2359 N N . PHE A 1 300 ? -18.159 -0.187 -2.956 1.00 49.56 300 PHE A N 1
ATOM 2360 C CA . PHE A 1 300 ? -18.351 -0.557 -1.549 1.00 49.56 300 PHE A CA 1
ATOM 2361 C C . PHE A 1 300 ? -17.873 0.511 -0.543 1.00 49.56 300 PHE A C 1
ATOM 2363 O O . PHE A 1 300 ? -18.598 0.846 0.392 1.00 49.56 300 PHE A O 1
ATOM 2370 N N . PHE A 1 301 ? -16.700 1.113 -0.762 1.00 51.34 301 PHE A N 1
ATOM 2371 C CA . PHE A 1 301 ? -16.127 2.095 0.172 1.00 51.34 301 PHE A CA 1
ATOM 2372 C C . PHE A 1 301 ? -16.629 3.531 -0.036 1.00 51.34 301 PHE A C 1
ATOM 2374 O O . PHE A 1 301 ? -16.500 4.360 0.861 1.00 51.34 301 PHE A O 1
ATOM 2381 N N . PHE A 1 302 ? -17.224 3.854 -1.189 1.00 49.81 302 PHE A N 1
ATOM 2382 C CA . PHE A 1 302 ? -17.688 5.218 -1.467 1.00 49.81 302 PHE A CA 1
ATOM 2383 C C . PHE A 1 302 ? -19.014 5.545 -0.760 1.00 49.81 302 PHE A C 1
ATOM 2385 O O . PHE A 1 302 ? -19.155 6.621 -0.180 1.00 49.81 302 PHE A O 1
ATOM 2392 N N . TYR A 1 303 ? -19.950 4.588 -0.700 1.00 52.34 303 TYR A N 1
ATOM 2393 C CA . TYR A 1 303 ? -21.203 4.754 0.056 1.00 52.34 303 TYR A CA 1
ATOM 2394 C C . TYR A 1 303 ? -20.975 4.909 1.565 1.00 52.34 303 TYR A C 1
ATOM 2396 O O . TYR A 1 303 ? -21.789 5.521 2.252 1.00 52.34 303 TYR A O 1
ATOM 2404 N N . PHE A 1 304 ? -19.855 4.398 2.075 1.00 49.91 304 PHE A N 1
ATOM 2405 C CA . PHE A 1 304 ? -19.488 4.461 3.484 1.00 49.91 304 PHE A CA 1
ATOM 2406 C C . PHE A 1 304 ? -19.267 5.898 3.984 1.00 49.91 304 PHE A C 1
ATOM 2408 O O . PHE A 1 304 ? -19.848 6.302 4.989 1.00 49.91 304 PHE A O 1
ATOM 2415 N N . TYR A 1 305 ? -18.505 6.703 3.236 1.00 50.19 305 TYR A N 1
ATOM 2416 C CA . TYR A 1 305 ? -18.187 8.083 3.623 1.00 50.19 305 TYR A CA 1
ATOM 2417 C C . TYR A 1 305 ? -19.407 9.013 3.563 1.00 50.19 305 TYR A C 1
ATOM 2419 O O . TYR A 1 305 ? -19.554 9.909 4.395 1.00 50.19 305 TYR A O 1
ATOM 2427 N N . ILE A 1 306 ? -20.303 8.781 2.600 1.00 53.25 306 ILE A N 1
ATOM 2428 C CA . ILE A 1 306 ? -21.530 9.571 2.435 1.00 53.25 306 ILE A CA 1
ATOM 2429 C C . ILE A 1 306 ? -22.534 9.249 3.556 1.00 53.25 306 ILE A C 1
ATOM 2431 O O . ILE A 1 306 ? -23.201 10.147 4.072 1.00 53.25 306 ILE A O 1
ATOM 2435 N N . PHE A 1 307 ? -22.627 7.984 3.979 1.00 51.34 307 PHE A N 1
ATOM 2436 C CA . PHE A 1 307 ? -23.624 7.553 4.961 1.00 51.34 307 PHE A CA 1
ATOM 2437 C C . PHE A 1 307 ? -23.254 7.918 6.408 1.00 51.34 307 PHE A C 1
ATOM 2439 O O . PHE A 1 307 ? -24.122 8.386 7.144 1.00 51.34 307 PHE A O 1
ATOM 2446 N N . ASP A 1 308 ? -21.980 7.800 6.806 1.00 47.53 308 ASP A N 1
ATOM 2447 C CA . ASP A 1 308 ? -21.510 8.277 8.121 1.00 47.53 308 ASP A CA 1
ATOM 2448 C C . ASP A 1 308 ? -21.732 9.792 8.285 1.00 47.53 308 ASP A C 1
ATOM 2450 O O . ASP A 1 308 ? -22.104 10.269 9.361 1.00 47.53 308 ASP A O 1
ATOM 2454 N N . PHE A 1 309 ? -21.581 10.554 7.197 1.00 48.19 309 PHE A N 1
ATOM 2455 C CA . PHE A 1 309 ? -21.878 11.985 7.166 1.00 48.19 309 PHE A CA 1
ATOM 2456 C C . PHE A 1 309 ? -23.377 12.279 7.352 1.00 48.19 309 PHE A C 1
ATOM 2458 O O . PHE A 1 309 ? -23.744 13.131 8.166 1.00 48.19 309 PHE A O 1
ATOM 2465 N N . LEU A 1 310 ? -24.253 11.550 6.651 1.00 49.81 310 LEU A N 1
ATOM 2466 C CA . LEU A 1 310 ? -25.708 11.700 6.769 1.00 49.81 310 LEU A CA 1
ATOM 2467 C C . LEU A 1 310 ? -26.217 11.326 8.171 1.00 49.81 310 LEU A C 1
ATOM 2469 O O . LEU A 1 310 ? -27.009 12.068 8.753 1.00 49.81 310 LEU A O 1
ATOM 2473 N N . ASN A 1 311 ? -25.709 10.237 8.756 1.00 50.62 311 ASN A N 1
ATOM 2474 C CA . ASN A 1 311 ? -26.109 9.783 10.090 1.00 50.62 311 ASN A CA 1
ATOM 2475 C C . ASN A 1 311 ? -25.666 10.741 11.207 1.00 50.62 311 ASN A C 1
ATOM 2477 O O . ASN A 1 311 ? -26.419 10.982 12.153 1.00 50.62 311 ASN A O 1
ATOM 2481 N N . LEU A 1 312 ? -24.470 11.333 11.103 1.00 48.81 312 LEU A N 1
ATOM 2482 C CA . LEU A 1 312 ? -24.006 12.333 12.070 1.00 48.81 312 LEU A CA 1
ATOM 2483 C C . LEU A 1 312 ? -24.846 13.622 11.999 1.00 48.81 312 LEU A C 1
ATOM 2485 O O . LEU A 1 312 ? -25.117 14.244 13.027 1.00 48.81 312 LEU A O 1
ATOM 2489 N N . LYS A 1 313 ? -25.293 14.007 10.795 1.00 49.97 313 LYS A N 1
ATOM 2490 C CA . LYS A 1 313 ? -26.153 15.178 10.564 1.00 49.97 313 LYS A CA 1
ATOM 2491 C C . LYS A 1 313 ? -27.575 14.958 11.094 1.00 49.97 313 LYS A C 1
ATOM 2493 O O . LYS A 1 313 ? -28.122 15.856 11.731 1.00 49.97 313 LYS A O 1
ATOM 2498 N N . LEU A 1 314 ? -28.134 13.759 10.904 1.00 54.94 314 LEU A N 1
ATOM 2499 C CA . LEU A 1 314 ? -29.433 13.360 11.461 1.00 54.94 314 LEU A CA 1
ATOM 2500 C C . LEU A 1 314 ? -29.413 13.340 12.994 1.00 54.94 314 LEU A C 1
ATOM 2502 O O . LEU A 1 314 ? -30.272 13.958 13.612 1.00 54.94 314 LEU A O 1
ATOM 2506 N N . LYS A 1 315 ? -28.384 12.748 13.617 1.00 60.78 315 LYS A N 1
ATOM 2507 C CA . LYS A 1 315 ? -28.245 12.728 15.087 1.00 60.78 315 LYS A CA 1
ATOM 2508 C C . LYS A 1 315 ? -28.072 14.117 15.709 1.00 60.78 315 LYS A C 1
ATOM 2510 O O . LYS A 1 315 ? -28.526 14.333 16.826 1.00 60.78 315 LYS A O 1
ATOM 2515 N N . LYS A 1 316 ? -27.420 15.057 15.013 1.00 66.00 316 LYS A N 1
ATOM 2516 C CA . LYS A 1 316 ? -27.316 16.452 15.476 1.00 66.00 316 LYS A CA 1
ATOM 2517 C C . LYS A 1 316 ? -28.642 17.205 15.358 1.00 66.00 316 LYS A C 1
ATOM 2519 O O . LYS A 1 316 ? -28.957 17.966 16.260 1.00 66.00 316 LYS A O 1
ATOM 2524 N N . LYS A 1 317 ? -29.422 16.976 14.293 1.00 62.12 317 LYS A N 1
ATOM 2525 C CA . LYS A 1 317 ? -30.762 17.571 14.147 1.00 62.12 317 LYS A CA 1
ATOM 2526 C C . LYS A 1 317 ? -31.771 17.003 15.151 1.00 62.12 317 LYS A C 1
ATOM 2528 O O . LYS A 1 317 ? -32.535 17.771 15.705 1.00 62.12 317 LYS A O 1
ATOM 2533 N N . LEU A 1 318 ? -31.729 15.701 15.434 1.00 61.91 318 LEU A N 1
ATOM 2534 C CA . LEU A 1 318 ? -32.622 15.033 16.396 1.00 61.91 318 LEU A CA 1
ATOM 2535 C C . LEU A 1 318 ? -32.321 15.335 17.874 1.00 61.91 318 LEU A C 1
ATOM 2537 O O . LEU A 1 318 ? -33.130 14.992 18.717 1.00 61.91 318 LEU A O 1
ATOM 2541 N N . LYS A 1 319 ? -31.175 15.946 18.201 1.00 60.00 319 LYS A N 1
ATOM 2542 C CA . LYS A 1 319 ? -30.870 16.447 19.558 1.00 60.00 319 LYS A CA 1
ATOM 2543 C C . LYS A 1 319 ? -31.282 17.909 19.780 1.00 60.00 319 LYS A C 1
ATOM 2545 O O . LYS A 1 319 ? -31.055 18.436 20.861 1.00 60.00 319 LYS A O 1
ATOM 2550 N N . LEU A 1 320 ? -31.781 18.573 18.737 1.00 51.75 320 LEU A N 1
ATOM 2551 C CA . LEU A 1 320 ? -32.234 19.969 18.757 1.00 51.75 320 LEU A CA 1
ATOM 2552 C C . LEU A 1 320 ? -33.770 20.089 18.742 1.00 51.75 320 LEU A C 1
ATOM 2554 O O . LEU A 1 320 ? -34.280 21.201 18.652 1.00 51.75 320 LEU A O 1
ATOM 2558 N N . PHE A 1 321 ? -34.472 18.958 18.825 1.00 44.47 321 PHE A N 1
ATOM 2559 C CA . PHE A 1 321 ? -35.907 18.830 19.076 1.00 44.47 321 PHE A CA 1
ATOM 2560 C C . PHE A 1 321 ? -36.084 18.034 20.367 1.00 44.47 321 PHE A C 1
ATOM 2562 O O . PHE A 1 321 ? -37.064 18.315 21.083 1.00 44.47 321 PHE A O 1
#

Secondary structure (DSSP, 8-state):
--STTSSS-SSHHHHHHHHHHHHH------S--SS-S-----------HHHHHHHHHHS--S---SS-------------------------------------HHHHHHHHHHHHHHHHHHHHHHHHHHHHHHHHHHHHHHHHHHHHHHHHS-TTS----HHHHHHHHT--SSB-SHHHHHHHHHHHHH-HHHHHHHHHHHHHHHTT--SHHHHHHHHHHHHB-HHHHHHEESS--EETTEEPEESTTSHHHHHHHHHS-GGGGGGGS-S---TT-SSSSSS--SS-----S---TTHHHHHHHHHHHHHHHHHHHTT--

Organism: Cotesia congregata (NCBI:txid51543)

Radius of gyration: 34.9 Å; chains: 1; bounding box: 91×66×85 Å

Sequence (321 aa):
MRLLIYVEIDSYKQGQRRLNRAFTTLDVKSTDDESNKDTSRVKPKILSNVEVAKDLDSILPMQKNTNQISISRKEKCSLKKKLNNDESQNNTLGPIDESDEVLDFQSLKVYLDKKLLDLDNSVKRNLSSEKKSLQYDLKKNFDELKNTLLANNLSGTPRLSLSDAKTKLDVKLPFADLADFKEFDDDVKSSKSKKEALMVLLRVLIYGQTTSKGCICKIASALLTKSVESHYSGTGKIIKGVGKLNFSSTETYKCMRDILPKNLVILRNAKILPEKLANGCLVVMTESMGEKKDLSRHKFFFYFYIFDFLNLKLKKKLKLF

pLDDT: mean 71.68, std 22.48, range [26.39, 98.19]

Foldseek 3Di:
DPPPLPPDDPDPVVSVVVVVVVVVCPDDDDPPDDDDPDPPPPDPPPDDPVVVVVVVVVPDPPPDDPPDDDDDDDDDDDDDDDDDDDDDDDDPDDDPDPDPPPDDPVVVVVVVVVVVVVVVVVVVVVVVVVVVVVVVVVVVVVVVVLQVCLQPVPVPADRQRLVNLCVQLVDDPADPDQVVVVVSLVVCVVDPSNLSSLLSNLLSQCPPPPAPLSSVLSSCNGHYDPNNVVQAACQQDQDPNRTHHHPCPTSSNVSSVVSRDCVNVPVLPPPDDPPPPPPPDDDDDDDDDDDDDDPPSRPRVVVNVVVVSVVVVVVVVVVVD